Protein AF-0000000086174876 (afdb_homodimer)

Solvent-accessible surface area (backbone atoms only — not comparable to full-atom values): 15883 Å² total; per-residue (Å²): 136,77,82,85,69,55,59,59,47,52,83,77,27,62,58,54,58,72,48,50,49,60,55,53,34,50,49,50,51,37,45,37,51,50,50,44,56,38,36,75,70,57,24,23,38,40,72,85,64,25,31,39,31,57,36,86,40,76,40,70,58,72,95,84,36,73,41,72,28,32,33,37,44,59,46,65,29,69,67,55,28,64,70,45,43,39,36,51,49,81,73,68,71,58,85,80,49,52,69,42,67,74,55,39,60,60,38,12,60,74,70,74,50,54,38,65,56,42,46,46,40,54,50,37,49,52,51,47,54,48,19,69,62,40,67,55,33,76,56,65,40,66,69,125,137,74,84,82,70,53,61,60,48,53,84,74,28,64,58,53,60,71,46,51,50,59,56,52,33,49,49,50,51,37,45,37,51,50,49,43,56,37,36,76,71,56,24,24,38,41,73,85,64,26,32,38,31,57,37,85,41,76,40,72,57,75,95,83,36,72,41,74,26,33,32,35,44,57,45,66,29,69,68,56,26,65,73,47,42,38,36,50,51,82,72,67,72,59,84,80,50,52,69,41,66,73,55,39,61,60,37,11,59,74,70,73,49,55,40,67,56,43,46,46,40,53,50,36,50,52,51,47,55,48,20,71,60,38,66,54,33,75,59,65,40,69,68,1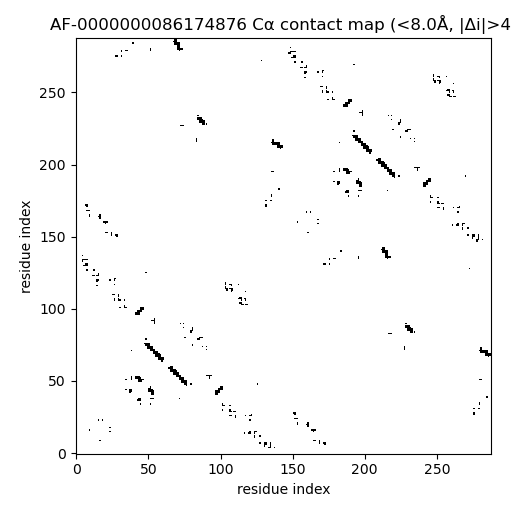23

InterPro domains:
  IPR026295 Coiled-coil domain-containing protein 81 [PTHR14362] (9-144)
  IPR028034 CCDC81, HU domain 1 [PF14908] (10-87)
  IPR040673 CCDC81, HU domain 2 [PF18289] (99-144)

Structure (mmCIF, N/CA/C/O backbone):
data_AF-0000000086174876-model_v1
#
loop_
_entity.id
_entity.type
_entity.pdbx_description
1 polymer 'Coiled-coil domain-containing protein 81'
#
loop_
_atom_site.group_PDB
_atom_site.id
_atom_site.type_symbol
_atom_site.label_atom_id
_atom_site.label_alt_id
_atom_site.label_comp_id
_atom_site.label_asym_id
_atom_site.label_entity_id
_atom_site.label_seq_id
_atom_site.pdbx_PDB_ins_code
_atom_site.Cartn_x
_atom_site.Cartn_y
_atom_site.Cartn_z
_atom_site.occupancy
_atom_site.B_iso_or_equiv
_atom_site.auth_seq_id
_atom_site.auth_comp_id
_atom_site.auth_asym_id
_atom_site.auth_atom_id
_atom_site.pdbx_PDB_model_num
ATOM 1 N N . LYS A 1 1 ? -3.953 18.891 -16.984 1 22.62 1 LYS A N 1
ATOM 2 C CA . LYS A 1 1 ? -4.523 18.859 -15.641 1 22.62 1 LYS A CA 1
ATOM 3 C C . LYS A 1 1 ? -4.363 17.484 -15.008 1 22.62 1 LYS A C 1
ATOM 5 O O . LYS A 1 1 ? -4.785 16.484 -15.578 1 22.62 1 LYS A O 1
ATOM 10 N N . TYR A 1 2 ? -3.334 17.109 -14.195 1 27.55 2 TYR A N 1
ATOM 11 C CA . TYR A 1 2 ? -2.553 15.961 -13.734 1 27.55 2 TYR A CA 1
ATOM 12 C C . TYR A 1 2 ? -3.412 15.016 -12.914 1 27.55 2 TYR A C 1
ATOM 14 O O . TYR A 1 2 ? -4.086 15.43 -11.969 1 27.55 2 TYR A O 1
ATOM 22 N N . LEU A 1 3 ? -4.027 14.031 -13.414 1 31.72 3 LEU A N 1
ATOM 23 C CA . LEU A 1 3 ? -4.785 12.836 -13.055 1 31.72 3 LEU A CA 1
ATOM 24 C C . LEU A 1 3 ? -4.312 12.281 -11.719 1 31.72 3 LEU A C 1
ATOM 26 O O . LEU A 1 3 ? -4.957 11.391 -11.148 1 31.72 3 LEU A O 1
ATOM 30 N N . LEU A 1 4 ? -3.043 12.477 -11.414 1 36.22 4 LEU A N 1
ATOM 31 C CA . LEU A 1 4 ? -2.143 12 -10.375 1 36.22 4 LEU A CA 1
ATOM 32 C C . LEU A 1 4 ? -2.645 12.406 -8.992 1 36.22 4 LEU A C 1
ATOM 34 O O . LEU A 1 4 ? -2.17 11.891 -7.977 1 36.22 4 LEU A O 1
ATOM 38 N N . PHE A 1 5 ? -3.443 13.625 -8.883 1 42.78 5 PHE A N 1
ATOM 39 C CA . PHE A 1 5 ? -3.799 14.367 -7.684 1 42.78 5 PHE A CA 1
ATOM 40 C C . PHE A 1 5 ? -5.109 13.859 -7.098 1 42.78 5 PHE A C 1
ATOM 42 O O . PHE A 1 5 ? -5.859 14.617 -6.484 1 42.78 5 PHE A O 1
ATOM 49 N N . SER A 1 6 ? -5.648 12.914 -7.512 1 49.09 6 SER A N 1
ATOM 50 C CA . SER A 1 6 ? -7.004 12.789 -6.988 1 49.09 6 SER A CA 1
ATOM 51 C C . SER A 1 6 ? -7.004 12.148 -5.602 1 49.09 6 SER A C 1
ATOM 53 O O . SER A 1 6 ? -6.418 11.078 -5.406 1 49.09 6 SER A O 1
ATOM 55 N N . PRO A 1 7 ? -7.273 13.031 -4.531 1 57.34 7 PRO A N 1
ATOM 56 C CA . PRO A 1 7 ? -7.566 12.445 -3.221 1 57.34 7 PRO A CA 1
ATOM 57 C C . PRO A 1 7 ? -8.312 11.117 -3.322 1 57.34 7 PRO A C 1
ATOM 59 O O . PRO A 1 7 ? -8.914 10.82 -4.363 1 57.34 7 PRO A O 1
ATOM 62 N N . LEU A 1 8 ? -7.969 10.344 -2.404 1 70.31 8 LEU A N 1
ATOM 63 C CA . LEU A 1 8 ? -8.742 9.109 -2.336 1 70.31 8 LEU A CA 1
ATOM 64 C C . LEU A 1 8 ? -10.242 9.406 -2.332 1 70.31 8 LEU A C 1
ATOM 66 O O . LEU A 1 8 ? -10.75 10.031 -1.401 1 70.31 8 LEU A O 1
ATOM 70 N N . GLU A 1 9 ? -10.859 9.406 -3.469 1 83.81 9 GLU A N 1
ATOM 71 C CA . GLU A 1 9 ? -12.297 9.617 -3.609 1 83.81 9 GLU A CA 1
ATOM 72 C C . GLU A 1 9 ? -13.039 8.289 -3.68 1 83.81 9 GLU A C 1
ATOM 74 O O . GLU A 1 9 ? -12.82 7.492 -4.594 1 83.81 9 GLU A O 1
ATOM 79 N N . PRO A 1 10 ? -13.93 8.062 -2.748 1 89.38 10 PRO A N 1
ATOM 80 C CA . PRO A 1 10 ? -14.68 6.805 -2.73 1 89.38 10 PRO A CA 1
ATOM 81 C C . PRO A 1 10 ? -15.43 6.543 -4.035 1 89.38 10 PRO A C 1
ATOM 83 O O . PRO A 1 10 ? -15.711 5.391 -4.371 1 89.38 10 PRO A O 1
ATOM 86 N N . GLU A 1 11 ? -15.727 7.621 -4.812 1 90.69 11 GLU A N 1
ATOM 87 C CA . GLU A 1 11 ? -16.453 7.473 -6.066 1 90.69 11 GLU A CA 1
ATOM 88 C C . GLU A 1 11 ? -15.633 6.719 -7.105 1 90.69 11 GLU A C 1
ATOM 90 O O . GLU A 1 11 ? -16.188 6.137 -8.039 1 90.69 11 GLU A O 1
ATOM 95 N N . LYS A 1 12 ? -14.359 6.711 -6.918 1 90.94 12 LYS A N 1
ATOM 96 C CA . LYS A 1 12 ? -13.469 6.016 -7.84 1 90.94 12 LYS A CA 1
ATOM 97 C C . LYS A 1 12 ? -13.289 4.555 -7.434 1 90.94 12 LYS A C 1
ATOM 99 O O . LYS A 1 12 ? -12.555 3.809 -8.086 1 90.94 12 LYS A O 1
ATOM 104 N N . LEU A 1 13 ? -13.984 4.148 -6.32 1 95.69 13 LEU A N 1
ATOM 105 C CA . LEU A 1 13 ? -13.859 2.799 -5.781 1 95.69 13 LEU A CA 1
ATOM 106 C C . LEU A 1 13 ? -15.227 2.127 -5.688 1 95.69 13 LEU A C 1
ATOM 108 O O . LEU A 1 13 ? -15.594 1.608 -4.633 1 95.69 13 LEU A O 1
ATOM 112 N N . PRO A 1 14 ? -15.938 2.039 -6.828 1 95.94 14 PRO A N 1
ATOM 113 C CA . PRO A 1 14 ? -17.312 1.516 -6.777 1 95.94 14 PRO A CA 1
ATOM 114 C C . PRO A 1 14 ? -17.359 0.058 -6.328 1 95.94 14 PRO A C 1
ATOM 116 O O . PRO A 1 14 ? -18.281 -0.334 -5.605 1 95.94 14 PRO A O 1
ATOM 119 N N . THR A 1 15 ? -16.438 -0.771 -6.746 1 97.19 15 THR A N 1
ATOM 120 C CA . THR A 1 15 ? -16.453 -2.186 -6.391 1 97.19 15 THR A CA 1
ATOM 121 C C . THR A 1 15 ? -16.094 -2.373 -4.918 1 97.19 15 THR A C 1
ATOM 123 O O . THR A 1 15 ? -16.703 -3.182 -4.223 1 97.19 15 THR A O 1
ATOM 126 N N . LEU A 1 16 ? -15.172 -1.605 -4.418 1 96.81 16 LEU A N 1
ATOM 127 C CA . LEU A 1 16 ? -14.797 -1.698 -3.01 1 96.81 16 LEU A CA 1
ATOM 128 C C . LEU A 1 16 ? -15.945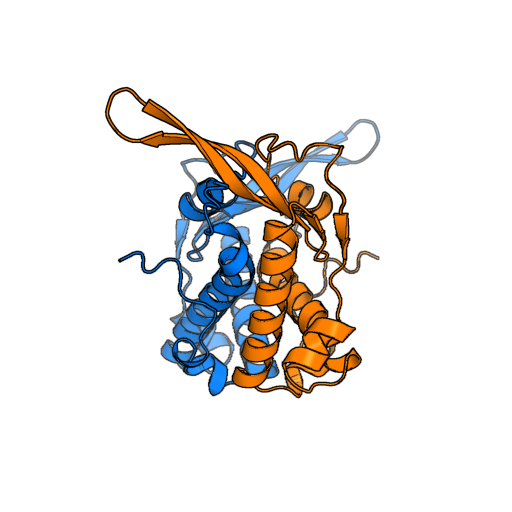 -1.266 -2.111 1 96.81 16 LEU A C 1
ATOM 130 O O . LEU A 1 16 ? -16.094 -1.768 -0.994 1 96.81 16 LEU A O 1
ATOM 134 N N . LYS A 1 17 ? -16.734 -0.361 -2.578 1 96.38 17 LYS A N 1
ATOM 135 C CA . LYS A 1 17 ? -17.875 0.107 -1.802 1 96.38 17 LYS A CA 1
ATOM 136 C C . LYS A 1 17 ? -18.938 -0.986 -1.667 1 96.38 17 LYS A C 1
ATOM 138 O O . LYS A 1 17 ? -19.719 -0.985 -0.715 1 96.38 17 LYS A O 1
ATOM 143 N N . GLU A 1 18 ? -18.938 -1.894 -2.617 1 96.31 18 GLU A N 1
ATOM 144 C CA . GLU A 1 18 ? -19.953 -2.939 -2.645 1 96.31 18 GLU A CA 1
ATOM 145 C C . GLU A 1 18 ? -19.484 -4.191 -1.914 1 96.31 18 GLU A C 1
ATOM 147 O O . GLU A 1 18 ? -20.297 -4.977 -1.424 1 96.31 18 GLU A O 1
ATOM 152 N N . LEU A 1 19 ? -18.219 -4.402 -1.818 1 96.81 19 LEU A N 1
ATOM 153 C CA . LEU A 1 19 ? -17.656 -5.609 -1.216 1 96.81 19 LEU A CA 1
ATOM 154 C C . LEU A 1 19 ? -17.391 -5.398 0.27 1 96.81 19 LEU A C 1
ATOM 156 O O . LEU A 1 19 ? -17.094 -4.281 0.7 1 96.81 19 LEU A O 1
ATOM 160 N N . THR A 1 20 ? -17.453 -6.434 1.015 1 94.81 20 THR A N 1
ATOM 161 C CA . THR A 1 20 ? -17.047 -6.406 2.416 1 94.81 20 THR A CA 1
ATOM 162 C C . THR A 1 20 ? -15.531 -6.582 2.549 1 94.81 20 THR A C 1
ATOM 164 O O . THR A 1 20 ? -14.875 -7.031 1.61 1 94.81 20 THR A O 1
ATOM 167 N N . THR A 1 21 ? -15.055 -6.281 3.688 1 93.88 21 THR A N 1
ATOM 168 C CA . THR A 1 21 ? -13.633 -6.477 3.969 1 93.88 21 THR A CA 1
ATOM 169 C C . THR A 1 21 ? -13.242 -7.945 3.805 1 93.88 21 THR A C 1
ATOM 171 O O . THR A 1 21 ? -12.172 -8.25 3.283 1 93.88 21 THR A O 1
ATOM 174 N N . SER A 1 22 ? -14.125 -8.836 4.27 1 94.31 22 SER A N 1
ATOM 175 C CA . SER A 1 22 ? -13.859 -10.258 4.152 1 94.31 22 SER A CA 1
ATOM 176 C C . SER A 1 22 ? -13.75 -10.688 2.693 1 94.31 22 SER A C 1
ATOM 178 O O . SER A 1 22 ? -12.883 -11.492 2.336 1 94.31 22 SER A O 1
ATOM 180 N N . GLU A 1 23 ? -14.641 -10.164 1.875 1 95.94 23 GLU A N 1
ATOM 181 C CA . GLU A 1 23 ? -14.617 -10.484 0.451 1 95.94 23 GLU A CA 1
ATOM 182 C C . GLU A 1 23 ? -13.359 -9.938 -0.216 1 95.94 23 GLU A C 1
ATOM 184 O O . GLU A 1 23 ? -12.75 -10.602 -1.052 1 95.94 23 GLU A O 1
ATOM 189 N N . ILE A 1 24 ? -12.961 -8.719 0.101 1 96.38 24 ILE A N 1
ATOM 190 C CA . ILE A 1 24 ? -11.75 -8.109 -0.43 1 96.38 24 ILE A CA 1
ATOM 191 C C . ILE A 1 24 ? -10.531 -8.953 -0.043 1 96.38 24 ILE A C 1
ATOM 193 O O . ILE A 1 24 ? -9.664 -9.219 -0.876 1 96.38 24 ILE A O 1
ATOM 197 N N . CYS A 1 25 ? -10.516 -9.438 1.192 1 92.5 25 CYS A N 1
ATOM 198 C CA . CYS A 1 25 ? -9.422 -10.281 1.663 1 92.5 25 CYS A CA 1
ATOM 199 C C . CYS A 1 25 ? -9.375 -11.594 0.89 1 92.5 25 CYS A C 1
ATOM 201 O O . CYS A 1 25 ? -8.297 -12.102 0.582 1 92.5 25 CYS A O 1
ATOM 203 N N . LYS A 1 26 ? -10.508 -12.117 0.625 1 93.94 26 LYS A N 1
ATOM 204 C CA . LYS A 1 26 ? -10.586 -13.352 -0.151 1 93.94 26 LYS A CA 1
ATOM 205 C C . LYS A 1 26 ? -9.977 -13.172 -1.535 1 93.94 26 LYS A C 1
ATOM 207 O O . LYS A 1 26 ? -9.273 -14.055 -2.031 1 93.94 26 LYS A O 1
ATOM 212 N N . VAL A 1 27 ? -10.227 -12.062 -2.186 1 95.31 27 VAL A N 1
ATOM 213 C CA . VAL A 1 27 ? -9.695 -11.766 -3.51 1 95.31 27 VAL A CA 1
ATOM 214 C C . VAL A 1 27 ? -8.172 -11.719 -3.459 1 95.31 27 VAL A C 1
ATOM 216 O O . VAL A 1 27 ? -7.496 -12.359 -4.27 1 95.31 27 VAL A O 1
ATOM 219 N N . TRP A 1 28 ? -7.648 -11.023 -2.518 1 93.44 28 TRP A N 1
ATOM 220 C CA . TRP A 1 28 ? -6.203 -10.852 -2.443 1 93.44 28 TRP A CA 1
ATOM 221 C C . TRP A 1 28 ? -5.52 -12.141 -2.004 1 93.44 28 TRP A C 1
ATOM 223 O O . TRP A 1 28 ? -4.387 -12.414 -2.396 1 93.44 28 TRP A O 1
ATOM 233 N N . ALA A 1 29 ? -6.207 -12.945 -1.172 1 90.81 29 ALA A N 1
ATOM 234 C CA . ALA A 1 29 ? -5.668 -14.258 -0.821 1 90.81 29 ALA A CA 1
ATOM 235 C C . ALA A 1 29 ? -5.535 -15.141 -2.057 1 90.81 29 ALA A C 1
ATOM 237 O O . ALA A 1 29 ? -4.531 -15.836 -2.225 1 90.81 29 ALA A O 1
ATOM 238 N N . SER A 1 30 ? -6.582 -15.086 -2.836 1 93.38 30 SER A N 1
ATOM 239 C CA . SER A 1 30 ? -6.547 -15.875 -4.062 1 93.38 30 SER A CA 1
ATOM 240 C C . SER A 1 30 ? -5.48 -15.352 -5.023 1 93.38 30 SER A C 1
ATOM 242 O O . SER A 1 30 ? -4.789 -16.141 -5.672 1 93.38 30 SER A O 1
ATOM 244 N N . ALA A 1 31 ? -5.371 -14.039 -5.156 1 93.38 31 ALA A N 1
ATOM 245 C CA . ALA A 1 31 ? -4.32 -13.453 -5.984 1 93.38 31 ALA A CA 1
ATOM 246 C C . ALA A 1 31 ? -2.938 -13.875 -5.496 1 93.38 31 ALA A C 1
ATOM 248 O O . ALA A 1 31 ? -2.061 -14.195 -6.301 1 93.38 31 ALA A O 1
ATOM 249 N N . SER A 1 32 ? -2.766 -13.859 -4.211 1 89.69 32 SER A N 1
ATOM 250 C CA . SER A 1 32 ? -1.496 -14.273 -3.619 1 89.69 32 SER A CA 1
ATOM 251 C C . SER A 1 32 ? -1.175 -15.727 -3.949 1 89.69 32 SER A C 1
ATOM 253 O O . SER A 1 32 ? -0.027 -16.062 -4.246 1 89.69 32 SER A O 1
ATOM 255 N N . LYS A 1 33 ? -2.205 -16.484 -3.84 1 90.12 33 LYS A N 1
ATOM 256 C CA . LYS A 1 33 ? -2.037 -17.891 -4.203 1 90.12 33 LYS A CA 1
ATOM 257 C C . LYS A 1 33 ? -1.589 -18.031 -5.652 1 90.12 33 LYS A C 1
ATOM 259 O O . LYS A 1 33 ? -0.703 -18.844 -5.961 1 90.12 33 LYS A O 1
ATOM 264 N N . TYR A 1 34 ? -2.189 -17.312 -6.516 1 93 34 TYR A N 1
ATOM 265 C CA . TYR A 1 34 ? -1.82 -17.328 -7.926 1 93 34 TYR A CA 1
ATOM 266 C C . TYR A 1 34 ? -0.368 -16.906 -8.117 1 93 34 TYR A C 1
ATOM 268 O O . TYR A 1 34 ? 0.387 -17.562 -8.836 1 93 34 TYR A O 1
ATOM 276 N N . ILE A 1 35 ? -0.017 -15.805 -7.531 1 91.19 35 ILE A N 1
ATOM 277 C CA . ILE A 1 35 ? 1.337 -15.281 -7.645 1 91.19 35 ILE A CA 1
ATOM 278 C C . ILE A 1 35 ? 2.342 -16.312 -7.156 1 91.19 35 ILE A C 1
ATOM 280 O O . ILE A 1 35 ? 3.334 -16.594 -7.832 1 91.19 35 ILE A O 1
ATOM 284 N N . TRP A 1 36 ? 2.006 -16.906 -6.086 1 86.5 36 TRP A N 1
ATOM 285 C CA . TRP A 1 36 ? 2.891 -17.906 -5.5 1 86.5 36 TRP A CA 1
ATOM 286 C C . TRP A 1 36 ? 3.084 -19.078 -6.453 1 86.5 36 TRP A C 1
ATOM 288 O O . TRP A 1 36 ? 4.207 -19.562 -6.641 1 86.5 36 TRP A O 1
ATOM 298 N N 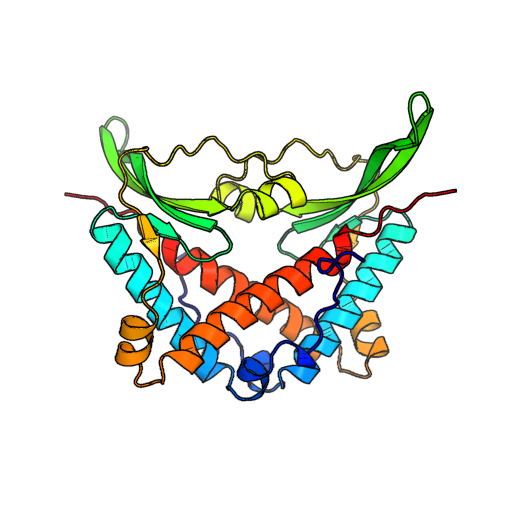. ARG A 1 37 ? 2.049 -19.484 -7.004 1 89.19 37 ARG A N 1
ATOM 299 C CA . ARG A 1 37 ? 2.111 -20.609 -7.941 1 89.19 37 ARG A CA 1
ATOM 300 C C . ARG A 1 37 ? 2.984 -20.266 -9.141 1 89.19 37 ARG A C 1
ATOM 302 O O . ARG A 1 37 ? 3.738 -21.109 -9.633 1 89.19 37 ARG A O 1
ATOM 309 N N . GLN A 1 38 ? 2.889 -19.031 -9.617 1 91.62 38 GLN A N 1
ATOM 310 C CA . GLN A 1 38 ? 3.703 -18.609 -10.758 1 91.62 38 GLN A CA 1
ATOM 311 C C . GLN A 1 38 ? 5.18 -18.516 -10.375 1 91.62 38 GLN A C 1
ATOM 313 O O . GLN A 1 38 ? 6.047 -18.938 -11.141 1 91.62 38 GLN A O 1
ATOM 318 N N . LEU A 1 39 ? 5.438 -18.031 -9.195 1 87.69 39 LEU A N 1
ATOM 319 C CA . LEU A 1 39 ? 6.816 -17.906 -8.734 1 87.69 39 LEU A CA 1
ATOM 320 C C . LEU A 1 39 ? 7.461 -19.281 -8.57 1 87.69 39 LEU A C 1
ATOM 322 O O . LEU A 1 39 ? 8.648 -19.453 -8.867 1 87.69 39 LEU A O 1
ATOM 326 N N . LEU A 1 40 ? 6.645 -20.219 -8.156 1 84.88 40 LEU A N 1
ATOM 327 C CA . LEU A 1 40 ? 7.137 -21.578 -8.016 1 84.88 40 LEU A CA 1
ATOM 328 C C . LEU A 1 40 ? 7.547 -22.141 -9.375 1 84.88 40 LEU A C 1
ATOM 330 O O . LEU A 1 40 ? 8.406 -23.031 -9.445 1 84.88 40 LEU A O 1
ATOM 334 N N . GLN A 1 41 ? 7.004 -21.625 -10.422 1 89.69 41 GLN A N 1
ATOM 335 C CA . GLN A 1 41 ? 7.336 -22.047 -11.781 1 89.69 41 GLN A CA 1
ATOM 336 C C . GLN A 1 41 ? 8.391 -21.141 -12.398 1 89.69 41 GLN A C 1
ATOM 338 O O . GLN A 1 41 ? 8.625 -21.188 -13.609 1 89.69 41 GLN A O 1
ATOM 343 N N . LYS A 1 42 ? 8.961 -20.219 -11.531 1 86.5 42 LYS A N 1
ATOM 344 C CA . LYS A 1 42 ? 10.047 -19.312 -11.898 1 86.5 42 LYS A CA 1
ATOM 345 C C . LYS A 1 42 ? 9.578 -18.266 -12.906 1 86.5 42 LYS A C 1
ATOM 347 O O . LYS A 1 42 ? 10.336 -17.859 -13.781 1 86.5 42 LYS A O 1
ATOM 352 N N . ARG A 1 43 ? 8.336 -18.016 -12.828 1 92.31 43 ARG A N 1
ATOM 353 C CA . ARG A 1 43 ? 7.793 -16.938 -13.648 1 92.31 43 ARG A CA 1
ATOM 354 C C . ARG A 1 43 ? 7.578 -15.672 -12.828 1 92.31 43 ARG A C 1
ATOM 356 O O . ARG A 1 43 ? 7.164 -15.742 -11.664 1 92.31 43 ARG A O 1
ATOM 363 N N . ALA A 1 44 ? 7.844 -14.586 -13.445 1 91.38 44 ALA A N 1
ATOM 364 C CA . ALA A 1 44 ? 7.555 -13.289 -12.828 1 91.38 44 ALA A CA 1
ATOM 365 C C . ALA A 1 44 ? 6.098 -12.898 -13.039 1 91.38 44 ALA A C 1
ATOM 367 O O . ALA A 1 44 ? 5.488 -13.266 -14.047 1 91.38 44 ALA A O 1
ATOM 368 N N . VAL A 1 45 ? 5.52 -12.18 -12.086 1 92.5 45 VAL A N 1
ATOM 369 C CA . VAL A 1 45 ? 4.117 -11.781 -12.172 1 92.5 45 VAL A CA 1
ATOM 370 C C . VAL A 1 45 ? 4.008 -10.258 -12.125 1 92.5 45 VAL A C 1
ATOM 372 O O . VAL A 1 45 ? 4.449 -9.633 -11.164 1 92.5 45 VAL A O 1
ATOM 375 N N . GLU A 1 46 ? 3.43 -9.711 -13.102 1 92.25 46 GLU A N 1
ATOM 376 C CA . GLU A 1 46 ? 3.182 -8.273 -13.148 1 92.25 46 GLU A CA 1
ATOM 377 C C . GLU A 1 46 ? 1.837 -7.926 -12.516 1 92.25 46 GLU A C 1
ATOM 379 O O . GLU A 1 46 ? 0.803 -8.477 -12.906 1 92.25 46 GLU A O 1
ATOM 384 N N . ILE A 1 47 ? 1.709 -6.961 -11.5 1 89.19 47 ILE A N 1
ATOM 385 C CA . ILE A 1 47 ? 0.457 -6.652 -10.82 1 89.19 47 ILE A CA 1
ATOM 386 C C . ILE A 1 47 ? 0.137 -5.168 -10.977 1 89.19 47 ILE A C 1
ATOM 388 O O . ILE A 1 47 ? -0.693 -4.625 -10.242 1 89.19 47 ILE A O 1
ATOM 392 N N . GLY A 1 48 ? 0.623 -4.387 -11.805 1 81.88 48 GLY A N 1
ATOM 393 C CA . GLY A 1 48 ? 0.351 -2.986 -12.094 1 81.88 48 GLY A CA 1
ATOM 394 C C . GLY A 1 48 ? 1.318 -2.039 -11.406 1 81.88 48 GLY A C 1
ATOM 395 O O . GLY A 1 48 ? 1.793 -1.079 -12.016 1 81.88 48 GLY A O 1
ATOM 396 N N . VAL A 1 49 ? 1.523 -2.359 -10.07 1 80.88 49 VAL A N 1
ATOM 397 C CA . VAL A 1 49 ? 2.402 -1.463 -9.328 1 80.88 49 VAL A CA 1
ATOM 398 C C . VAL A 1 49 ? 3.826 -2.016 -9.328 1 80.88 49 VAL A C 1
ATOM 400 O O . VAL A 1 49 ? 4.742 -1.394 -8.781 1 80.88 49 VAL A O 1
ATOM 403 N N . GLY A 1 50 ? 3.984 -3.104 -9.922 1 84.19 50 GLY A N 1
ATOM 404 C CA . GLY A 1 50 ? 5.297 -3.729 -9.953 1 84.19 50 GLY A CA 1
ATOM 405 C C . GLY A 1 50 ? 5.262 -5.168 -10.438 1 84.19 50 GLY A C 1
ATOM 406 O O . GLY A 1 50 ? 4.289 -5.594 -11.062 1 84.19 50 GLY A O 1
ATOM 407 N N . THR A 1 51 ? 6.43 -5.793 -10.172 1 87.12 51 THR A N 1
ATOM 408 C CA . THR A 1 51 ? 6.602 -7.172 -10.617 1 87.12 51 THR A CA 1
ATOM 409 C C . THR A 1 51 ? 7.176 -8.039 -9.492 1 87.12 51 THR A C 1
ATOM 411 O O . THR A 1 51 ? 8.117 -7.629 -8.812 1 87.12 51 THR A O 1
ATOM 414 N N . PHE A 1 52 ? 6.508 -9.164 -9.312 1 86.38 52 PHE A N 1
ATOM 415 C CA . PHE A 1 52 ? 7.051 -10.172 -8.414 1 86.38 52 PHE A CA 1
ATOM 416 C C . PHE A 1 52 ? 7.898 -11.18 -9.188 1 86.38 52 PHE A C 1
ATOM 418 O O . PHE A 1 52 ? 7.527 -11.594 -10.289 1 86.38 52 PHE A O 1
ATOM 425 N N . ALA A 1 53 ? 9.016 -11.508 -8.633 1 87.88 53 ALA A N 1
ATOM 426 C CA . ALA A 1 53 ? 9.875 -12.5 -9.273 1 87.88 53 ALA A CA 1
ATOM 427 C C . ALA A 1 53 ? 10.703 -13.25 -8.234 1 87.88 53 ALA A C 1
ATOM 429 O O . ALA A 1 53 ? 10.75 -12.859 -7.066 1 87.88 53 ALA A O 1
ATOM 430 N N . VAL A 1 54 ? 11.242 -14.352 -8.68 1 84.5 54 VAL A N 1
ATOM 431 C CA . VAL A 1 54 ? 12.195 -15.078 -7.848 1 84.5 54 VAL A CA 1
ATOM 432 C C . VAL A 1 54 ? 13.609 -14.898 -8.406 1 84.5 54 VAL A C 1
ATOM 434 O O . VAL A 1 54 ? 13.812 -14.969 -9.617 1 84.5 54 VAL A O 1
ATOM 437 N N . VAL A 1 55 ? 14.438 -14.523 -7.508 1 81.06 55 VAL A N 1
ATOM 438 C CA . VAL A 1 55 ? 15.82 -14.336 -7.938 1 81.06 55 VAL A CA 1
ATOM 439 C C . VAL A 1 55 ? 16.734 -15.273 -7.16 1 81.06 55 VAL A C 1
ATOM 441 O O . VAL A 1 55 ? 16.438 -15.633 -6.016 1 81.06 55 VAL A O 1
ATOM 444 N N . PRO A 1 56 ? 17.812 -15.656 -7.848 1 77.56 56 PRO A N 1
ATOM 445 C CA . PRO A 1 56 ? 18.781 -16.484 -7.129 1 77.56 56 PRO A CA 1
ATOM 446 C C . PRO A 1 56 ? 19.453 -15.734 -5.98 1 77.56 56 PRO A C 1
ATOM 448 O O . PRO A 1 56 ? 19.75 -14.539 -6.102 1 77.56 56 PRO A O 1
ATOM 451 N N . ALA A 1 57 ? 19.484 -16.438 -4.887 1 76.62 57 ALA A N 1
ATOM 452 C CA . ALA A 1 57 ? 20.203 -15.914 -3.723 1 76.62 57 ALA A CA 1
ATOM 453 C C . ALA A 1 57 ? 21.047 -17 -3.061 1 76.62 57 ALA A C 1
ATOM 455 O O . ALA A 1 57 ? 21.078 -18.141 -3.535 1 76.62 57 ALA A O 1
ATOM 456 N N . ARG A 1 58 ? 21.969 -16.516 -2.215 1 76.38 58 ARG A N 1
ATOM 457 C CA . ARG A 1 58 ? 22.797 -17.438 -1.445 1 76.38 58 ARG A CA 1
ATOM 458 C C . ARG A 1 58 ? 22.453 -17.359 0.041 1 76.38 58 ARG A C 1
ATOM 460 O O . ARG A 1 58 ? 22.188 -16.281 0.571 1 76.38 58 ARG A O 1
ATOM 467 N N . ALA A 1 59 ? 22.078 -18.484 0.585 1 73.31 59 ALA A N 1
ATOM 468 C CA . ALA A 1 59 ? 21.812 -18.547 2.02 1 73.31 59 ALA A CA 1
ATOM 469 C C . ALA A 1 59 ? 22.875 -19.359 2.74 1 73.31 59 ALA A C 1
ATOM 471 O O . ALA A 1 59 ? 23.234 -20.453 2.297 1 73.31 59 ALA A O 1
ATOM 472 N N . ARG A 1 60 ? 23.516 -18.781 3.787 1 75.44 60 ARG A N 1
ATOM 473 C CA . ARG A 1 60 ? 24.516 -19.484 4.578 1 75.44 60 ARG A CA 1
ATOM 474 C C . ARG A 1 60 ? 23.859 -20.484 5.531 1 75.44 60 ARG A C 1
ATOM 476 O O . ARG A 1 60 ? 22.875 -20.156 6.199 1 75.44 60 ARG A O 1
ATOM 483 N N . VAL A 1 61 ? 24.016 -21.625 5.27 1 69.25 61 VAL A N 1
ATOM 484 C CA . VAL A 1 61 ? 23.516 -22.672 6.16 1 69.25 61 VAL A CA 1
ATOM 485 C C . VAL A 1 61 ? 24.672 -23.203 7.012 1 69.25 61 VAL A C 1
ATOM 487 O O . VAL A 1 61 ? 25.5 -23.969 6.527 1 69.25 61 VAL A O 1
ATOM 490 N N . GLY A 1 62 ? 24.812 -22.578 8.227 1 70.25 62 GLY A N 1
ATOM 491 C CA . GLY A 1 62 ? 25.906 -22.938 9.125 1 70.25 62 GLY A CA 1
ATOM 492 C C . GLY A 1 62 ? 27.172 -22.141 8.883 1 70.25 62 GLY A C 1
ATOM 493 O O . GLY A 1 62 ? 27.125 -21.047 8.328 1 70.25 62 GLY A O 1
ATOM 494 N N . GLU A 1 63 ? 28.312 -22.453 9.461 1 72.38 63 GLU A N 1
ATOM 495 C CA . GLU A 1 63 ? 29.594 -21.734 9.453 1 72.38 63 GLU A CA 1
ATOM 496 C C . GLU A 1 63 ? 30.234 -21.797 8.07 1 72.38 63 GLU A C 1
ATOM 498 O O . GLU A 1 63 ? 30.906 -20.844 7.656 1 72.38 63 GLU A O 1
ATOM 503 N N . ASP A 1 64 ? 30.047 -22.75 7.309 1 69.06 64 ASP A N 1
ATOM 504 C CA . ASP A 1 64 ? 30.906 -22.875 6.141 1 69.06 64 ASP A CA 1
ATOM 505 C C . ASP A 1 64 ? 30.109 -23.266 4.902 1 69.06 64 ASP A C 1
ATOM 507 O O . ASP A 1 64 ? 30.688 -23.641 3.875 1 69.06 64 ASP A O 1
ATOM 511 N N . LYS A 1 65 ? 28.828 -23.359 4.961 1 77.75 65 LYS A N 1
ATOM 512 C CA . LYS A 1 65 ? 28.109 -23.812 3.783 1 77.75 65 LYS A CA 1
ATOM 513 C C . LYS A 1 65 ? 27.156 -22.734 3.268 1 77.75 65 LYS A C 1
ATOM 515 O O . LYS A 1 65 ? 26.438 -22.109 4.047 1 77.75 65 LYS A O 1
ATOM 520 N N . VAL A 1 66 ? 27.406 -22.375 2.039 1 75.56 66 VAL A N 1
ATOM 521 C CA . VAL A 1 66 ? 26.531 -21.438 1.332 1 75.56 66 VAL A CA 1
ATOM 522 C C . VAL A 1 66 ? 25.688 -22.188 0.304 1 75.56 66 VAL A C 1
ATOM 524 O O . VAL A 1 66 ? 26.234 -22.922 -0.526 1 75.56 66 VAL A O 1
ATOM 527 N N . LEU A 1 67 ? 24.438 -22.328 0.529 1 79.06 67 LEU A N 1
ATOM 528 C CA . LEU A 1 67 ? 23.531 -23.016 -0.393 1 79.06 67 LEU A CA 1
ATOM 529 C C . LEU A 1 67 ? 22.781 -22.016 -1.268 1 79.06 67 LEU A C 1
ATOM 531 O O . LEU A 1 67 ? 22.422 -20.938 -0.808 1 79.06 67 LEU A O 1
ATOM 535 N N . PRO A 1 68 ? 22.641 -22.453 -2.533 1 78 68 PRO A N 1
ATOM 536 C CA . PRO A 1 68 ? 21.828 -21.609 -3.42 1 78 68 PRO A CA 1
ATOM 537 C C . PRO A 1 68 ? 20.344 -21.656 -3.062 1 78 68 PRO A C 1
ATOM 539 O O . PRO A 1 68 ? 19.797 -22.719 -2.773 1 78 68 PRO A O 1
ATOM 542 N N . VAL A 1 69 ? 19.828 -20.453 -2.861 1 77.56 69 VAL A N 1
ATOM 543 C CA . VAL A 1 69 ? 18.391 -20.375 -2.59 1 77.56 69 VAL A CA 1
ATOM 544 C C . VAL A 1 69 ? 17.75 -19.391 -3.566 1 77.56 69 VAL A C 1
ATOM 546 O O . VAL A 1 69 ? 18.438 -18.719 -4.336 1 77.56 69 VAL A O 1
ATOM 549 N N . GLU A 1 70 ? 16.5 -19.578 -3.748 1 79 70 GLU A N 1
ATOM 550 C CA . GLU A 1 70 ? 15.727 -18.594 -4.504 1 79 70 GLU A CA 1
ATOM 551 C C . GLU A 1 70 ? 14.836 -17.766 -3.582 1 79 70 GLU A C 1
ATOM 553 O O . GLU A 1 70 ? 14.281 -18.281 -2.615 1 79 70 GLU A O 1
ATOM 558 N N . ARG A 1 71 ? 14.836 -16.516 -3.879 1 77.88 71 ARG A N 1
ATOM 559 C CA . ARG A 1 71 ? 14.047 -15.633 -3.039 1 77.88 71 ARG A CA 1
ATOM 560 C C . ARG A 1 71 ? 13.094 -14.789 -3.879 1 77.88 71 ARG A C 1
ATOM 562 O O . ARG A 1 71 ? 13.469 -14.297 -4.945 1 77.88 71 ARG A O 1
ATOM 569 N N . PRO A 1 72 ? 11.859 -14.758 -3.471 1 80.56 72 PRO A N 1
ATOM 570 C CA . PRO A 1 72 ? 10.953 -13.836 -4.156 1 80.56 72 PRO A CA 1
ATOM 571 C C . PRO A 1 72 ? 11.336 -12.375 -3.957 1 80.56 72 PRO A C 1
ATOM 573 O O . PRO A 1 72 ? 11.781 -11.992 -2.873 1 80.56 72 PRO A O 1
ATOM 576 N N . VAL A 1 73 ? 11.273 -11.602 -4.945 1 80.12 73 VAL A N 1
ATOM 577 C CA . VAL A 1 73 ? 11.555 -10.172 -4.895 1 80.12 73 VAL A CA 1
ATOM 578 C C . VAL A 1 73 ? 10.414 -9.398 -5.559 1 80.12 73 VAL A C 1
ATOM 580 O O . VAL A 1 73 ? 9.664 -9.961 -6.363 1 80.12 73 VAL A O 1
ATOM 583 N N . PHE A 1 74 ? 10.203 -8.148 -5.066 1 81.56 74 PHE A N 1
ATOM 584 C CA . PHE A 1 74 ? 9.25 -7.223 -5.676 1 81.56 74 PHE A CA 1
ATOM 585 C C . PHE A 1 74 ? 9.977 -6.031 -6.297 1 81.56 74 PHE A C 1
ATOM 587 O O . PHE A 1 74 ? 10.727 -5.332 -5.613 1 81.56 74 PHE A O 1
ATOM 594 N N . LYS A 1 75 ? 9.859 -5.891 -7.516 1 81.81 75 LYS A N 1
ATOM 595 C CA . LYS A 1 75 ? 10.391 -4.738 -8.234 1 81.81 75 LYS A CA 1
ATOM 596 C C . LYS A 1 75 ? 9.289 -3.736 -8.562 1 81.81 75 LYS A C 1
ATOM 598 O O . LYS A 1 75 ? 8.422 -4.012 -9.398 1 81.81 75 LYS A O 1
ATOM 603 N N . PRO A 1 76 ? 9.312 -2.588 -7.898 1 80.19 76 PRO A N 1
ATOM 604 C CA . PRO A 1 76 ? 8.297 -1.583 -8.219 1 80.19 76 PRO A CA 1
ATOM 605 C C . PRO A 1 76 ? 8.383 -1.088 -9.664 1 80.19 76 PRO A C 1
ATOM 607 O O . PRO A 1 76 ? 9.461 -1.107 -10.258 1 80.19 76 PRO A O 1
ATOM 610 N N . CYS A 1 77 ? 7.293 -0.625 -10.164 1 79.88 77 CYS A N 1
ATOM 611 C CA . CYS A 1 77 ? 7.297 -0.068 -11.508 1 79.88 77 CYS A CA 1
ATOM 612 C C . CYS A 1 77 ? 8.016 1.275 -11.547 1 79.88 77 CYS A C 1
ATOM 614 O O . CYS A 1 77 ? 8.281 1.867 -10.5 1 79.88 77 CYS A O 1
ATOM 616 N N . ARG A 1 78 ? 8.305 1.71 -12.672 1 75.25 78 ARG A N 1
ATOM 617 C CA . ARG A 1 78 ? 9.094 2.918 -12.883 1 75.25 78 ARG A CA 1
ATOM 618 C C . ARG A 1 78 ? 8.438 4.125 -12.219 1 75.25 78 ARG A C 1
ATOM 620 O O . ARG A 1 78 ? 9.117 4.941 -11.594 1 75.25 78 ARG A O 1
ATOM 627 N N . LEU A 1 79 ? 7.164 4.203 -12.297 1 70.62 79 LEU A N 1
ATOM 628 C CA . LEU A 1 79 ? 6.43 5.336 -11.742 1 70.62 79 LEU A CA 1
ATOM 629 C C . LEU A 1 79 ? 6.578 5.398 -10.227 1 70.62 79 LEU A C 1
ATOM 631 O O . LEU A 1 79 ? 6.812 6.469 -9.664 1 70.62 79 LEU A O 1
ATOM 635 N N . LEU A 1 80 ? 6.441 4.242 -9.602 1 70.19 80 LEU A N 1
ATOM 636 C CA . LEU A 1 80 ? 6.566 4.188 -8.156 1 70.19 80 LEU A CA 1
ATOM 637 C C . LEU A 1 80 ? 7.992 4.5 -7.715 1 70.19 80 LEU A C 1
ATOM 639 O O . LEU A 1 80 ? 8.203 5.18 -6.707 1 70.19 80 LEU A O 1
ATOM 643 N N . LYS A 1 81 ? 8.93 4.07 -8.508 1 71.25 81 LYS A N 1
ATOM 644 C CA . LYS A 1 81 ? 10.336 4.344 -8.219 1 71.25 81 LYS A CA 1
ATOM 645 C C . LYS A 1 81 ? 10.633 5.84 -8.297 1 71.25 81 LYS A C 1
ATOM 647 O O . LYS A 1 81 ? 11.305 6.387 -7.422 1 71.25 81 LYS A O 1
ATOM 652 N N . LYS A 1 82 ? 10.227 6.41 -9.305 1 68.12 82 LYS A N 1
ATOM 653 C CA . LYS A 1 82 ? 10.453 7.836 -9.516 1 68.12 82 LYS A CA 1
ATOM 654 C C . LYS A 1 82 ? 9.781 8.664 -8.422 1 68.12 82 LYS A C 1
ATOM 656 O O . LYS A 1 82 ? 10.367 9.617 -7.91 1 68.12 82 LYS A O 1
ATOM 661 N N . PHE A 1 83 ? 8.633 8.25 -8.148 1 63.5 83 PHE A N 1
ATOM 662 C CA . PHE A 1 83 ? 7.82 9.016 -7.203 1 63.5 83 PHE A CA 1
ATOM 663 C C . PHE A 1 83 ? 8.367 8.883 -5.785 1 63.5 83 PHE A C 1
ATOM 665 O O . PHE A 1 83 ? 8.383 9.852 -5.031 1 63.5 83 PHE A O 1
ATOM 672 N N . TYR A 1 84 ? 8.719 7.785 -5.488 1 61.44 84 TYR A N 1
ATOM 673 C CA . TYR A 1 84 ? 9.117 7.559 -4.105 1 61.44 84 TYR A CA 1
ATOM 674 C C . TYR A 1 84 ? 10.641 7.523 -3.979 1 61.44 84 TYR A C 1
ATOM 676 O O . TYR A 1 84 ? 11.172 7.297 -2.889 1 61.44 84 TYR A O 1
ATOM 684 N N . LYS A 1 85 ? 11.367 7.957 -5.195 1 62.81 85 LYS A N 1
ATOM 685 C CA . LYS A 1 85 ? 12.828 7.98 -5.223 1 62.81 85 LYS A CA 1
ATOM 686 C C . LYS A 1 85 ? 13.414 6.711 -4.605 1 62.81 85 LYS A C 1
ATOM 688 O O . LYS A 1 85 ? 14.297 6.781 -3.752 1 62.81 85 LYS A O 1
ATOM 693 N N . LEU A 1 86 ? 12.727 5.695 -4.941 1 59.25 86 LEU A N 1
ATOM 694 C CA . LEU A 1 86 ? 13.188 4.395 -4.465 1 59.25 86 LEU A CA 1
ATOM 695 C C . LEU A 1 86 ? 14.391 3.916 -5.262 1 59.25 86 LEU A C 1
ATOM 697 O O . LEU A 1 86 ? 14.328 3.801 -6.488 1 59.25 86 LEU A O 1
ATOM 701 N N . LYS A 1 87 ? 15.617 4.316 -4.992 1 55.28 87 LYS A N 1
ATOM 702 C CA . LYS A 1 87 ? 16.766 3.695 -5.652 1 55.28 87 LYS A CA 1
ATOM 703 C C . LYS A 1 87 ? 16.828 2.201 -5.348 1 55.28 87 LYS A C 1
ATOM 705 O O . LYS A 1 87 ? 16.938 1.807 -4.184 1 55.28 87 LYS A O 1
ATOM 710 N N . CYS A 1 88 ? 16.141 1.417 -6.035 1 52.94 88 CYS A N 1
ATOM 711 C CA . CYS A 1 88 ? 16.062 -0.017 -5.781 1 52.94 88 CYS A CA 1
ATOM 712 C C . CYS A 1 88 ? 17.391 -0.698 -6.074 1 52.94 88 CYS A C 1
ATOM 714 O O . CYS A 1 88 ? 18.109 -0.308 -7.004 1 52.94 88 CYS A O 1
ATOM 716 N N . ALA A 1 89 ? 17.953 -1.312 -5.066 1 54.91 89 ALA A N 1
ATOM 717 C CA . ALA A 1 89 ? 19.047 -2.193 -5.441 1 54.91 89 ALA A CA 1
ATOM 718 C C . ALA A 1 89 ? 18.75 -2.914 -6.754 1 54.91 89 ALA A C 1
ATOM 720 O O . ALA A 1 89 ? 17.594 -3.207 -7.059 1 54.91 89 ALA A O 1
ATOM 721 N N . LYS A 1 90 ? 19.578 -2.779 -7.625 1 56.59 90 LYS A N 1
ATOM 722 C CA . LYS A 1 90 ? 19.469 -3.461 -8.914 1 56.59 90 LYS A CA 1
ATOM 723 C C . LYS A 1 90 ? 19.047 -4.918 -8.727 1 56.59 90 LYS A C 1
ATOM 725 O O . LYS A 1 90 ? 19.891 -5.797 -8.578 1 56.59 90 LYS A O 1
ATOM 730 N N . THR A 1 91 ? 18.031 -5.199 -7.883 1 61 91 THR A N 1
ATOM 731 C CA . THR A 1 91 ? 17.625 -6.59 -8.047 1 61 91 THR A CA 1
ATOM 732 C C . THR A 1 91 ? 17.234 -6.875 -9.492 1 61 91 THR A C 1
ATOM 734 O O . THR A 1 91 ? 16.297 -6.281 -10.016 1 61 91 THR A O 1
ATOM 737 N N . LYS A 1 92 ? 18.188 -7.312 -10.164 1 72.38 92 LYS A N 1
ATOM 738 C CA . LYS A 1 92 ? 17.984 -7.602 -11.586 1 72.38 92 LYS A CA 1
ATOM 739 C C . LYS A 1 92 ? 17.219 -8.914 -11.773 1 72.38 92 LYS A C 1
ATOM 741 O O . LYS A 1 92 ? 17.688 -9.977 -11.352 1 72.38 92 LYS A O 1
ATOM 746 N N . ILE A 1 93 ? 15.93 -8.711 -12.047 1 78.12 93 ILE A N 1
ATOM 747 C CA . ILE A 1 93 ? 15.234 -9.891 -12.562 1 78.12 93 ILE A CA 1
ATOM 748 C C . ILE A 1 93 ? 15.875 -10.344 -13.867 1 78.12 93 ILE A C 1
ATOM 750 O O . ILE A 1 93 ? 16.016 -9.547 -14.805 1 78.12 93 ILE A O 1
ATOM 754 N N . PRO A 1 94 ? 16.359 -11.484 -13.844 1 77.94 94 PRO A N 1
ATOM 755 C CA . PRO A 1 94 ? 17 -11.93 -15.086 1 77.94 94 PRO A CA 1
ATOM 756 C C . PRO A 1 94 ? 16.125 -11.68 -16.312 1 77.94 94 PRO A C 1
ATOM 758 O O . PRO A 1 94 ? 14.922 -11.922 -16.281 1 77.94 94 PRO A O 1
ATOM 761 N N . ASP A 1 95 ? 16.688 -11.242 -17.312 1 77.81 95 ASP A N 1
ATOM 762 C CA . ASP A 1 95 ? 16 -10.906 -18.562 1 77.81 95 ASP A CA 1
ATOM 763 C C . ASP A 1 95 ? 15.25 -12.117 -19.125 1 77.81 95 ASP A C 1
ATOM 765 O O . ASP A 1 95 ? 14.227 -11.969 -19.797 1 77.81 95 ASP A O 1
ATOM 769 N N . GLU A 1 96 ? 15.773 -13.188 -18.766 1 82.06 96 GLU A N 1
ATOM 770 C CA . GLU A 1 96 ? 15.211 -14.406 -19.344 1 82.06 96 GLU A CA 1
ATOM 771 C C . GLU A 1 96 ? 13.977 -14.867 -18.578 1 82.06 96 GLU A C 1
ATOM 773 O O . GLU A 1 96 ? 13.258 -15.758 -19.031 1 82.06 96 GLU A O 1
ATOM 778 N N . THR A 1 97 ? 13.641 -14.219 -17.531 1 87.62 97 THR A N 1
ATOM 779 C CA . THR A 1 97 ? 12.5 -14.656 -16.719 1 87.62 97 THR A CA 1
ATOM 780 C C . THR A 1 97 ? 11.188 -14.344 -17.438 1 87.62 97 THR A C 1
ATOM 782 O O . THR A 1 97 ? 10.875 -13.18 -17.688 1 87.62 97 THR A O 1
ATOM 785 N N . PRO A 1 98 ? 10.422 -15.406 -17.844 1 91.81 98 PRO A N 1
ATOM 786 C CA . PRO A 1 98 ? 9.117 -15.133 -18.438 1 91.81 98 PRO A CA 1
ATOM 787 C C . PRO A 1 98 ? 8.18 -14.391 -17.5 1 91.81 98 PRO A C 1
ATOM 789 O O . PRO A 1 98 ? 8.172 -14.656 -16.297 1 91.81 98 PRO A O 1
ATOM 792 N N . SER A 1 99 ? 7.527 -13.484 -17.891 1 92.25 99 SER A N 1
ATOM 793 C CA . SER A 1 99 ? 6.605 -12.672 -17.109 1 92.25 99 SER A CA 1
ATOM 794 C C . SER A 1 99 ? 5.16 -12.891 -17.547 1 92.25 99 SER A C 1
ATOM 796 O O . SER A 1 99 ? 4.875 -13.008 -18.734 1 92.25 99 SER A O 1
ATOM 798 N N . VAL A 1 100 ? 4.277 -12.992 -16.594 1 95.5 100 VAL A N 1
ATOM 799 C CA . VAL A 1 100 ? 2.857 -13.172 -16.891 1 95.5 100 VAL A CA 1
ATOM 800 C C . VAL A 1 100 ? 2.039 -12.141 -16.109 1 95.5 100 VAL A C 1
ATOM 802 O O . VAL A 1 100 ? 2.449 -11.703 -15.039 1 95.5 100 VAL A O 1
ATOM 805 N N . PRO A 1 101 ? 0.903 -11.703 -16.656 1 95.75 101 PRO A N 1
ATOM 806 C CA . PRO A 1 101 ? -0.023 -10.859 -15.898 1 95.75 101 PRO A CA 1
ATOM 807 C C . PRO A 1 101 ? -0.855 -11.641 -14.891 1 95.75 101 PRO A C 1
ATOM 809 O O . PRO A 1 101 ? -0.807 -12.875 -14.875 1 95.75 101 PRO A O 1
ATOM 812 N N . LEU A 1 102 ? -1.496 -10.945 -14.047 1 95.31 102 LEU A N 1
ATOM 813 C CA . LEU A 1 102 ? -2.48 -11.625 -13.211 1 95.31 102 LEU A CA 1
ATOM 814 C C . LEU A 1 102 ? -3.566 -12.273 -14.055 1 95.31 102 LEU A C 1
ATOM 816 O O . LEU A 1 102 ? -4.031 -11.688 -15.039 1 95.31 102 LEU A O 1
ATOM 820 N N . ASP A 1 103 ? -3.824 -13.477 -13.797 1 97.19 103 ASP A N 1
ATOM 821 C CA . ASP A 1 103 ? -4.926 -14.172 -14.453 1 97.19 103 ASP A CA 1
ATOM 822 C C . ASP A 1 103 ? -6.223 -14.016 -13.664 1 97.19 103 ASP A C 1
ATOM 824 O O . ASP A 1 103 ? -6.566 -14.875 -12.844 1 97.19 103 ASP A O 1
ATOM 828 N N . PHE A 1 104 ? -6.957 -12.977 -13.938 1 97.81 104 PHE A N 1
ATOM 829 C CA . PHE A 1 104 ? -8.148 -12.625 -13.172 1 97.81 104 PHE A CA 1
ATOM 830 C C . PHE A 1 104 ? -9.211 -13.711 -13.305 1 97.81 104 PHE A C 1
ATOM 832 O O . PHE A 1 104 ? -10.016 -13.914 -12.391 1 97.81 104 PHE A O 1
ATOM 839 N N . GLU A 1 105 ? -9.195 -14.359 -14.469 1 98 105 GLU A N 1
ATOM 840 C CA . GLU A 1 105 ? -10.141 -15.453 -14.664 1 98 105 GLU A CA 1
ATOM 841 C C . GLU A 1 105 ? -9.867 -16.594 -13.695 1 98 105 GLU A C 1
ATOM 843 O O . GLU A 1 105 ? -10.781 -17.094 -13.039 1 98 105 GLU A O 1
ATOM 848 N N . GLN A 1 106 ? -8.648 -17 -13.586 1 97.94 106 GLN A N 1
ATOM 849 C CA . GLN A 1 106 ? -8.273 -18.094 -12.695 1 97.94 106 GLN A CA 1
ATOM 850 C C . GLN A 1 106 ? -8.484 -17.703 -11.234 1 97.94 106 GLN A C 1
ATOM 852 O O . GLN A 1 106 ? -8.992 -18.516 -10.445 1 97.94 106 GLN A O 1
ATOM 857 N N . ILE A 1 107 ? -8.07 -16.5 -10.875 1 97.25 107 ILE A N 1
ATOM 858 C CA . ILE A 1 107 ? -8.227 -16.016 -9.508 1 97.25 107 ILE A CA 1
ATOM 859 C C . ILE A 1 107 ? -9.703 -15.992 -9.133 1 97.25 107 ILE A C 1
ATOM 861 O O . ILE A 1 107 ? -10.078 -16.422 -8.031 1 97.25 107 ILE A O 1
ATOM 865 N N . ALA A 1 108 ? -10.539 -15.492 -10.031 1 98.31 108 ALA A N 1
ATOM 866 C CA . ALA A 1 108 ? -11.977 -15.406 -9.805 1 98.31 108 ALA A CA 1
ATOM 867 C C . ALA A 1 108 ? -12.586 -16.797 -9.633 1 98.31 108 ALA A C 1
ATOM 869 O O . ALA A 1 108 ? -13.422 -17.016 -8.758 1 98.31 108 ALA A O 1
ATOM 870 N N . ALA A 1 109 ? -12.164 -17.734 -10.484 1 98.12 109 ALA A N 1
ATOM 871 C CA . ALA A 1 109 ? -12.68 -19.109 -10.422 1 98.12 109 ALA A CA 1
ATOM 872 C C . ALA A 1 109 ? -12.344 -19.766 -9.094 1 98.12 109 ALA A C 1
ATOM 874 O O . ALA A 1 109 ? -13.156 -20.516 -8.539 1 98.12 109 ALA A O 1
ATOM 875 N N . ASP A 1 110 ? -11.211 -19.422 -8.547 1 96.75 110 ASP A N 1
ATOM 876 C CA . ASP A 1 110 ? -10.734 -20.016 -7.297 1 96.75 110 ASP A CA 1
ATOM 877 C C . ASP A 1 110 ? -11.648 -19.641 -6.133 1 96.75 110 ASP A C 1
ATOM 879 O O . ASP A 1 110 ? -11.75 -20.391 -5.156 1 96.75 110 ASP A O 1
ATOM 883 N N . ILE A 1 111 ? -12.281 -18.578 -6.191 1 97.19 111 ILE A N 1
ATOM 884 C CA . ILE A 1 111 ? -13.086 -18.109 -5.066 1 97.19 111 ILE A CA 1
ATOM 885 C C . ILE A 1 111 ? -14.547 -17.969 -5.508 1 97.19 111 ILE A C 1
ATOM 887 O O . ILE A 1 111 ? -15.367 -17.391 -4.785 1 97.19 111 ILE A O 1
ATOM 891 N N . HIS A 1 112 ? -14.93 -18.344 -6.664 1 97.62 112 HIS A N 1
ATOM 892 C CA . HIS A 1 112 ? -16.281 -18.359 -7.203 1 97.62 112 HIS A CA 1
ATOM 893 C C . HIS A 1 112 ? -16.844 -16.953 -7.324 1 97.62 112 HIS A C 1
ATOM 895 O O . HIS A 1 112 ? -17.969 -16.688 -6.91 1 97.62 112 HIS A O 1
ATOM 901 N N . PHE A 1 113 ? -16.031 -16.047 -7.801 1 97.56 113 PHE A N 1
ATOM 902 C CA . PHE A 1 113 ? -16.422 -14.672 -8.141 1 97.56 113 PHE A CA 1
ATOM 903 C C . PHE A 1 113 ? -16.438 -14.469 -9.648 1 97.56 113 PHE A C 1
ATOM 905 O O . PHE A 1 113 ? -15.969 -15.328 -10.398 1 97.56 113 PHE A O 1
ATOM 912 N N . ARG A 1 114 ? -17.047 -13.375 -10.039 1 97.62 114 ARG A N 1
ATOM 913 C CA . ARG A 1 114 ? -16.922 -12.953 -11.43 1 97.62 114 ARG A CA 1
ATOM 914 C C . ARG A 1 114 ? -15.547 -12.336 -11.688 1 97.62 114 ARG A C 1
ATOM 916 O O . ARG A 1 114 ? -15.016 -11.617 -10.844 1 97.62 114 ARG A O 1
ATOM 923 N N . ARG A 1 115 ? -15.047 -12.609 -12.844 1 97.94 115 ARG A N 1
ATOM 924 C CA . ARG A 1 115 ? -13.742 -12.094 -13.234 1 97.94 115 ARG A CA 1
ATOM 925 C C . ARG A 1 115 ? -13.68 -10.578 -13.094 1 97.94 115 ARG A C 1
ATOM 927 O O . ARG A 1 115 ? -12.695 -10.031 -12.586 1 97.94 115 ARG A O 1
ATOM 934 N N . GLU A 1 116 ? -14.781 -9.938 -13.492 1 97.69 116 GLU A N 1
ATOM 935 C CA . GLU A 1 116 ? -14.828 -8.477 -13.492 1 97.69 116 GLU A CA 1
ATOM 936 C C . GLU A 1 116 ? -14.734 -7.926 -12.07 1 97.69 116 GLU A C 1
ATOM 938 O O . GLU A 1 116 ? -14.109 -6.887 -11.844 1 97.69 116 GLU A O 1
ATOM 943 N N . ILE A 1 117 ? -15.289 -8.602 -11.203 1 97.88 117 ILE A N 1
ATOM 944 C CA . ILE A 1 117 ? -15.273 -8.172 -9.812 1 97.88 117 ILE A CA 1
ATOM 945 C C . ILE A 1 117 ? -13.852 -8.281 -9.25 1 97.88 117 ILE A C 1
ATOM 947 O O . ILE A 1 117 ? -13.375 -7.359 -8.586 1 97.88 117 ILE A O 1
ATOM 951 N N . VAL A 1 118 ? -13.18 -9.328 -9.539 1 97.69 118 VAL A N 1
ATOM 952 C CA . VAL A 1 118 ? -11.82 -9.57 -9.07 1 97.69 118 VAL A CA 1
ATOM 953 C C . VAL A 1 118 ? -10.875 -8.523 -9.656 1 97.69 118 VAL A C 1
ATOM 955 O O . VAL A 1 118 ? -10.094 -7.91 -8.938 1 97.69 118 VAL A O 1
ATOM 958 N N . GLU A 1 119 ? -11 -8.336 -10.914 1 97.5 119 GLU A N 1
ATOM 959 C CA . GLU A 1 119 ? -10.156 -7.367 -11.594 1 97.5 119 GLU A CA 1
ATOM 960 C C . GLU A 1 119 ? -10.359 -5.965 -11.031 1 97.5 119 GLU A C 1
ATOM 962 O O . GLU A 1 119 ? -9.391 -5.266 -10.727 1 97.5 119 GLU A O 1
ATOM 967 N N . ARG A 1 120 ? -11.578 -5.586 -10.906 1 96.38 120 ARG A N 1
ATOM 968 C CA . ARG A 1 120 ? -11.883 -4.258 -10.383 1 96.38 120 ARG A CA 1
ATOM 969 C C . ARG A 1 120 ? -11.453 -4.133 -8.93 1 96.38 120 ARG A C 1
ATOM 971 O O . ARG A 1 120 ? -10.945 -3.088 -8.516 1 96.38 120 ARG A O 1
ATOM 978 N N . CYS A 1 121 ? -11.656 -5.148 -8.141 1 96.94 121 CYS A N 1
ATOM 979 C CA . CYS A 1 121 ? -11.258 -5.129 -6.742 1 96.94 121 CYS A CA 1
ATOM 980 C C . CYS A 1 121 ? -9.758 -4.898 -6.602 1 96.94 121 CYS A C 1
ATOM 982 O O . CYS A 1 121 ? -9.328 -4.043 -5.828 1 96.94 121 CYS A O 1
ATOM 984 N N . ILE A 1 122 ? -8.961 -5.602 -7.348 1 94.81 122 ILE A N 1
ATOM 985 C CA . ILE A 1 122 ? -7.512 -5.488 -7.293 1 94.81 122 ILE A CA 1
ATOM 986 C C . ILE A 1 122 ? -7.082 -4.105 -7.77 1 94.81 122 ILE A C 1
ATOM 988 O O . ILE A 1 122 ? -6.297 -3.426 -7.102 1 94.81 122 ILE A O 1
ATOM 992 N N . HIS A 1 123 ? -7.695 -3.703 -8.844 1 93.44 123 HIS A N 1
ATOM 993 C CA . HIS A 1 123 ? -7.367 -2.393 -9.398 1 93.44 123 HIS A CA 1
ATOM 994 C C . HIS A 1 123 ? -7.715 -1.279 -8.414 1 93.44 123 HIS A C 1
ATOM 996 O O . HIS A 1 123 ? -6.898 -0.389 -8.164 1 93.44 123 HIS A O 1
ATOM 1002 N N . GLU A 1 124 ? -8.914 -1.288 -7.898 1 94.06 124 GLU A N 1
ATOM 1003 C CA . GLU A 1 124 ? -9.375 -0.259 -6.973 1 94.06 124 GLU A CA 1
ATOM 1004 C C . GLU A 1 124 ? -8.57 -0.285 -5.676 1 94.06 124 GLU A C 1
ATOM 1006 O O . GLU A 1 124 ? -8.312 0.762 -5.078 1 94.06 124 GLU A O 1
ATOM 1011 N N . THR A 1 125 ? -8.203 -1.49 -5.219 1 92.75 125 THR A N 1
ATOM 1012 C CA . THR A 1 125 ? -7.355 -1.594 -4.035 1 92.75 125 THR A CA 1
ATOM 1013 C C . THR A 1 125 ? -6.008 -0.914 -4.27 1 92.75 125 THR A C 1
ATOM 1015 O O . THR A 1 125 ? -5.539 -0.147 -3.428 1 92.75 125 THR A O 1
ATOM 1018 N N . LEU A 1 126 ? -5.422 -1.188 -5.414 1 88.56 126 LEU A N 1
ATOM 1019 C CA . LEU A 1 126 ? -4.137 -0.584 -5.75 1 88.56 126 LEU A CA 1
ATOM 1020 C C . LEU A 1 126 ? -4.266 0.928 -5.891 1 88.56 126 LEU A C 1
ATOM 1022 O O . LEU A 1 126 ? -3.383 1.675 -5.465 1 88.56 126 LEU A O 1
ATOM 1026 N N . LEU A 1 127 ? -5.344 1.388 -6.484 1 86.56 127 LEU A N 1
ATOM 1027 C CA . LEU A 1 127 ? -5.621 2.816 -6.57 1 86.56 127 LEU A CA 1
ATOM 1028 C C . LEU A 1 127 ? -5.754 3.43 -5.18 1 86.56 127 LEU A C 1
ATOM 1030 O O . LEU A 1 127 ? -5.234 4.52 -4.926 1 86.56 127 LEU A O 1
ATOM 1034 N N . PHE A 1 128 ? -6.426 2.734 -4.309 1 88.62 128 PHE A N 1
ATOM 1035 C CA . PHE A 1 128 ? -6.594 3.174 -2.928 1 88.62 128 PHE A CA 1
ATOM 1036 C C . PHE A 1 128 ? -5.246 3.287 -2.225 1 88.62 128 PHE A C 1
ATOM 1038 O O . PHE A 1 128 ? -4.988 4.266 -1.522 1 88.62 128 PHE A O 1
ATOM 1045 N N 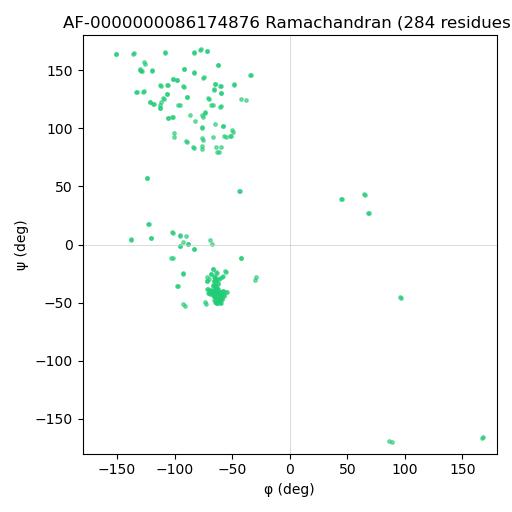. PHE A 1 129 ? -4.441 2.336 -2.408 1 83.25 129 PHE A N 1
ATOM 1046 C CA . PHE A 1 129 ? -3.111 2.34 -1.806 1 83.25 129 PHE A CA 1
ATOM 1047 C C . PHE A 1 129 ? -2.293 3.521 -2.311 1 83.25 129 PHE A C 1
ATOM 1049 O O . PHE A 1 129 ? -1.624 4.199 -1.526 1 83.25 129 PHE A O 1
ATOM 1056 N N . ALA A 1 130 ? -2.379 3.795 -3.561 1 77.5 130 ALA A N 1
ATOM 1057 C CA . ALA A 1 130 ? -1.632 4.895 -4.168 1 77.5 130 ALA A CA 1
ATOM 1058 C C . ALA A 1 130 ? -2.121 6.242 -3.65 1 77.5 130 ALA A C 1
ATOM 1060 O O . ALA A 1 130 ? -1.316 7.133 -3.365 1 77.5 130 ALA A O 1
ATOM 1061 N N . GLY A 1 131 ? -3.393 6.379 -3.518 1 78.25 131 GLY A N 1
ATOM 1062 C CA . GLY A 1 131 ? -3.984 7.617 -3.033 1 78.25 131 GLY A CA 1
ATOM 1063 C C . GLY A 1 131 ? -3.66 7.902 -1.58 1 78.25 131 GLY A C 1
ATOM 1064 O O . GLY A 1 131 ? -3.389 9.047 -1.215 1 78.25 131 GLY A O 1
ATOM 1065 N N . ALA A 1 132 ? -3.68 6.816 -0.834 1 77.31 132 ALA A N 1
ATOM 1066 C CA . ALA A 1 132 ? -3.42 6.965 0.595 1 77.31 132 ALA A CA 1
ATOM 1067 C C . ALA A 1 132 ? -1.993 7.445 0.847 1 77.31 132 ALA A C 1
ATOM 1069 O O . ALA A 1 132 ? -1.749 8.227 1.772 1 77.31 132 ALA A O 1
ATOM 1070 N N . LEU A 1 133 ? -1.026 7.129 -0.024 1 70.38 133 LEU A N 1
ATOM 1071 C CA . LEU A 1 133 ? 0.372 7.5 0.153 1 70.38 133 LEU A CA 1
ATOM 1072 C C . LEU A 1 133 ? 0.704 8.758 -0.642 1 70.38 133 LEU A C 1
ATOM 1074 O O . LEU A 1 133 ? 1.567 9.547 -0.241 1 70.38 133 LEU A O 1
ATOM 1078 N N . ARG A 1 134 ? 0.125 8.977 -1.842 1 63.69 134 ARG A N 1
ATOM 1079 C CA . ARG A 1 134 ? 0.445 10.062 -2.758 1 63.69 134 ARG A CA 1
ATOM 1080 C C . ARG A 1 134 ? -0.108 11.391 -2.248 1 63.69 134 ARG A C 1
ATOM 1082 O O . ARG A 1 134 ? 0.543 12.43 -2.373 1 63.69 134 ARG A O 1
ATOM 1089 N N . ASP A 1 135 ? -1.37 11.414 -1.877 1 58.03 135 ASP A N 1
ATOM 1090 C CA . ASP A 1 135 ? -1.986 12.695 -1.527 1 58.03 135 ASP A CA 1
ATOM 1091 C C . ASP A 1 135 ? -1.045 13.539 -0.675 1 58.03 135 ASP A C 1
ATOM 1093 O O . ASP A 1 135 ? -1.161 14.766 -0.646 1 58.03 135 ASP A O 1
ATOM 1097 N N . ASN A 1 136 ? -0.034 12.977 -0.212 1 54.78 136 ASN A N 1
ATOM 1098 C CA . ASN A 1 136 ? 0.836 13.781 0.643 1 54.78 136 ASN A CA 1
ATOM 1099 C C . ASN A 1 136 ? 2.09 14.234 -0.1 1 54.78 136 ASN A C 1
ATOM 1101 O O . ASN A 1 136 ? 2.896 14.992 0.442 1 54.78 136 ASN A O 1
ATOM 1105 N N . LYS A 1 137 ? 2.426 13.773 -1.231 1 54.34 137 LYS A N 1
ATOM 1106 C CA . LYS A 1 137 ? 3.674 14.094 -1.918 1 54.34 137 LYS A CA 1
ATOM 1107 C C . LYS A 1 137 ? 3.506 15.305 -2.832 1 54.34 137 LYS A C 1
ATOM 1109 O O . LYS A 1 137 ? 4.48 15.992 -3.141 1 54.34 137 LYS A O 1
ATOM 1114 N N . GLU A 1 138 ? 2.566 15.352 -3.723 1 50.56 138 GLU A N 1
ATOM 1115 C CA . GLU A 1 138 ? 2.713 16.219 -4.891 1 50.56 138 GLU A CA 1
ATOM 1116 C C . GLU A 1 138 ? 2.643 17.688 -4.508 1 50.56 138 GLU A C 1
ATOM 1118 O O . GLU A 1 138 ? 2.568 18.562 -5.375 1 50.56 138 GLU A O 1
ATOM 1123 N N . VAL A 1 139 ? 2.545 18.016 -3.258 1 43.47 139 VAL A N 1
ATOM 1124 C CA . VAL A 1 139 ? 2.416 19.453 -3.121 1 43.47 139 VAL A CA 1
ATOM 1125 C C . VAL A 1 139 ? 3.799 20.109 -3.15 1 43.47 139 VAL A C 1
ATOM 1127 O O . VAL A 1 139 ? 4.625 19.859 -2.27 1 43.47 139 VAL A O 1
ATOM 1130 N N . GLU A 1 140 ? 4.344 20.359 -4.477 1 48.69 140 GLU A N 1
ATOM 1131 C CA . GLU A 1 140 ? 5.48 21.281 -4.527 1 48.69 140 GLU A CA 1
ATOM 1132 C C . GLU A 1 140 ? 5.18 22.562 -3.77 1 48.69 140 GLU A C 1
ATOM 1134 O O . GLU A 1 140 ? 4.121 23.172 -3.959 1 48.69 140 GLU A O 1
ATOM 1139 N N . PHE A 1 141 ? 5.656 22.594 -2.572 1 41.78 141 PHE A N 1
ATOM 1140 C CA . PHE A 1 141 ? 5.477 23.828 -1.815 1 41.78 141 PHE A CA 1
ATOM 1141 C C . PHE A 1 141 ? 6.453 24.906 -2.287 1 41.78 141 PHE A C 1
ATOM 1143 O O . PHE A 1 141 ? 7.637 24.625 -2.484 1 41.78 141 PHE A O 1
ATOM 1150 N N . SER A 1 142 ? 6.039 25.688 -3.215 1 42.66 142 SER A N 1
ATOM 1151 C CA . SER A 1 142 ? 6.84 26.875 -3.447 1 42.66 142 SER A CA 1
ATOM 1152 C C . SER A 1 142 ? 6.848 27.781 -2.219 1 42.66 142 SER A C 1
ATOM 1154 O O . SER A 1 142 ? 5.789 28.188 -1.734 1 42.66 142 SER A O 1
ATOM 1156 N N . PHE A 1 143 ? 7.68 27.422 -1.253 1 34.12 143 PHE A N 1
ATOM 1157 C CA . PHE A 1 143 ? 7.797 28.438 -0.205 1 34.12 143 PHE A CA 1
ATOM 1158 C C . PHE A 1 143 ? 8.266 29.766 -0.784 1 34.12 143 PHE A C 1
ATOM 1160 O O . PHE A 1 143 ? 9.234 29.812 -1.549 1 34.12 143 PHE A O 1
ATOM 1167 N N . LYS A 1 144 ? 7.191 30.562 -0.887 1 36.5 144 LYS A N 1
ATOM 1168 C CA . LYS A 1 144 ? 7.602 31.953 -1.078 1 36.5 144 LYS A CA 1
ATOM 1169 C C . LYS A 1 144 ? 8.406 32.469 0.116 1 36.5 144 LYS A C 1
ATOM 1171 O O . LYS A 1 144 ? 8.172 32.031 1.25 1 36.5 144 LYS A O 1
ATOM 1176 N N . LYS B 1 1 ? 8.695 -15.914 16.547 1 23.28 1 LYS B N 1
ATOM 1177 C CA . LYS B 1 1 ? 7.77 -16.359 15.508 1 23.28 1 LYS B CA 1
ATOM 1178 C C . LYS B 1 1 ? 7.105 -15.164 14.82 1 23.28 1 LYS B C 1
ATOM 1180 O O . LYS B 1 1 ? 6.43 -14.359 15.469 1 23.28 1 LYS B O 1
ATOM 1185 N N . TYR B 1 2 ? 7.59 -14.445 13.805 1 27.52 2 TYR B N 1
ATOM 1186 C CA . TYR B 1 2 ? 7.609 -13.156 13.125 1 27.52 2 TYR B CA 1
ATOM 1187 C C . TYR B 1 2 ? 6.242 -12.828 12.547 1 27.52 2 TYR B C 1
ATOM 1189 O O . TYR B 1 2 ? 5.582 -13.688 11.961 1 27.52 2 TYR B O 1
ATOM 1197 N N . LEU B 1 3 ? 5.445 -11.961 13.125 1 32.91 3 LEU B N 1
ATOM 1198 C CA . LEU B 1 3 ? 4.203 -11.234 12.891 1 32.91 3 LEU B CA 1
ATOM 1199 C C . LEU B 1 3 ? 3.99 -10.984 11.398 1 32.91 3 LEU B C 1
ATOM 1201 O O . LEU B 1 3 ? 2.908 -10.562 10.984 1 32.91 3 LEU B O 1
ATOM 1205 N N . LEU B 1 4 ? 5.07 -10.906 10.648 1 36.5 4 LEU B N 1
ATOM 1206 C CA . LEU B 1 4 ? 5.363 -10.508 9.273 1 36.5 4 LEU B CA 1
ATOM 1207 C C . LEU B 1 4 ? 4.633 -11.406 8.281 1 36.5 4 LEU B C 1
ATOM 1209 O O . LEU B 1 4 ? 4.512 -11.07 7.105 1 36.5 4 LEU B O 1
ATOM 1213 N N . PHE B 1 5 ? 4.352 -12.797 8.68 1 43.09 5 PHE B N 1
ATOM 1214 C CA . PHE B 1 5 ? 3.951 -13.883 7.797 1 43.09 5 PHE B CA 1
ATOM 1215 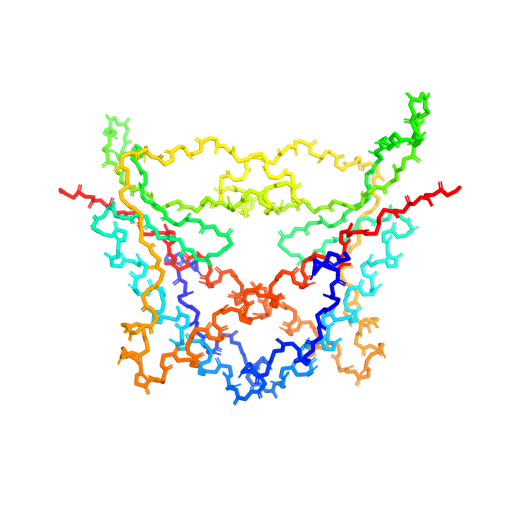C C . PHE B 1 5 ? 2.432 -13.992 7.723 1 43.09 5 PHE B C 1
ATOM 1217 O O . PHE B 1 5 ? 1.894 -15.062 7.434 1 43.09 5 PHE B O 1
ATOM 1224 N N . SER B 1 6 ? 1.72 -13.234 8.297 1 49.59 6 SER B N 1
ATOM 1225 C CA . SER B 1 6 ? 0.323 -13.648 8.352 1 49.59 6 SER B CA 1
ATOM 1226 C C . SER B 1 6 ? -0.444 -13.18 7.117 1 49.59 6 SER B C 1
ATOM 1228 O O . SER B 1 6 ? -0.349 -12.016 6.73 1 49.59 6 SER B O 1
ATOM 1230 N N . PRO B 1 7 ? -0.852 -14.203 6.246 1 57.97 7 PRO B N 1
ATOM 1231 C CA . PRO B 1 7 ? -1.808 -13.844 5.195 1 57.97 7 PRO B CA 1
ATOM 1232 C C . PRO B 1 7 ? -2.803 -12.781 5.641 1 57.97 7 PRO B C 1
ATOM 1234 O O . PRO B 1 7 ? -2.988 -12.562 6.844 1 57.97 7 PRO B O 1
ATOM 1237 N N . LEU B 1 8 ? -3.105 -12.031 4.691 1 70.44 8 LEU B N 1
ATOM 1238 C CA . LEU B 1 8 ? -4.156 -11.062 4.984 1 70.44 8 LEU B CA 1
ATOM 1239 C C . LEU B 1 8 ? -5.383 -11.758 5.57 1 70.44 8 LEU B C 1
ATOM 1241 O O . LEU B 1 8 ? -6.035 -12.547 4.895 1 70.44 8 LEU B O 1
ATOM 1245 N N . GLU B 1 9 ? -5.477 -11.836 6.875 1 83.88 9 GLU B N 1
ATOM 1246 C CA . GLU B 1 9 ? -6.617 -12.43 7.574 1 83.88 9 GLU B CA 1
ATOM 1247 C C . GLU B 1 9 ? -7.602 -11.352 8.023 1 83.88 9 GLU B C 1
ATOM 1249 O O . GLU B 1 9 ? -7.254 -10.469 8.812 1 83.88 9 GLU B O 1
ATOM 1254 N N . PRO B 1 10 ? -8.82 -11.438 7.547 1 89.31 10 PRO B N 1
ATOM 1255 C CA . PRO B 1 10 ? -9.828 -10.438 7.914 1 89.31 10 PRO B CA 1
ATOM 1256 C C . PRO B 1 10 ? -10.008 -10.312 9.422 1 89.31 10 PRO B C 1
ATOM 1258 O O . PRO B 1 10 ? -10.422 -9.258 9.914 1 89.31 10 PRO B O 1
ATOM 1261 N N . GLU B 1 11 ? -9.664 -11.383 10.195 1 90.81 11 GLU B N 1
ATOM 1262 C CA . GLU B 1 11 ? -9.828 -11.367 11.641 1 90.81 11 GLU B CA 1
ATOM 1263 C C . GLU B 1 11 ? -8.891 -10.359 12.297 1 90.81 11 GLU B C 1
ATOM 1265 O O . GLU B 1 11 ? -9.148 -9.898 13.414 1 90.81 11 GLU B O 1
ATOM 1270 N N . LYS B 1 12 ? -7.863 -10.008 11.602 1 90.94 12 LYS B N 1
ATOM 1271 C CA . LYS B 1 12 ? -6.898 -9.039 12.117 1 90.94 12 LYS B CA 1
ATOM 1272 C C . LYS B 1 12 ? -7.312 -7.613 11.766 1 90.94 12 LYS B C 1
ATOM 1274 O O . LYS B 1 12 ? -6.609 -6.656 12.102 1 90.94 12 LYS B O 1
ATOM 1279 N N . LEU B 1 13 ? -8.477 -7.48 11.062 1 95.69 13 LEU B N 1
ATOM 1280 C CA . LEU B 1 13 ? -8.961 -6.184 10.602 1 95.69 13 LEU B CA 1
ATOM 1281 C C . LEU B 1 13 ? -10.367 -5.918 11.117 1 95.69 13 LEU B C 1
ATOM 1283 O O . LEU B 1 13 ? -11.266 -5.586 10.336 1 95.69 13 LEU B O 1
ATOM 1287 N N . PRO B 1 14 ? -10.547 -5.957 12.453 1 95.88 14 PRO B N 1
ATOM 1288 C 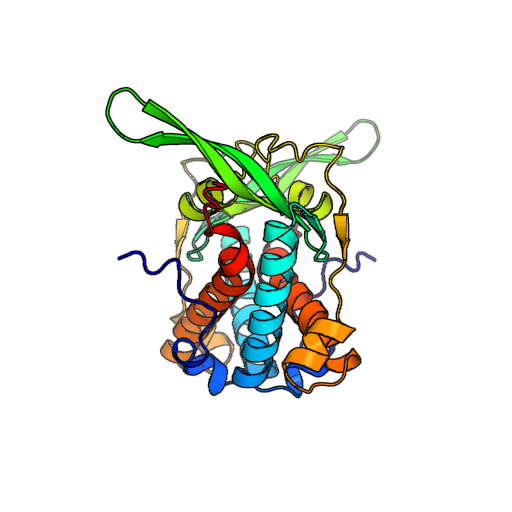CA . PRO B 1 14 ? -11.898 -5.832 13 1 95.88 14 PRO B CA 1
ATOM 1289 C C . PRO B 1 14 ? -12.531 -4.473 12.703 1 95.88 14 PRO B C 1
ATOM 1291 O O . PRO B 1 14 ? -13.734 -4.391 12.438 1 95.88 14 PRO B O 1
ATOM 1294 N N . THR B 1 15 ? -11.781 -3.408 12.758 1 97.19 15 THR B N 1
ATOM 1295 C CA . THR B 1 15 ? -12.328 -2.074 12.523 1 97.19 15 THR B CA 1
ATOM 1296 C C . THR B 1 15 ? -12.672 -1.88 11.055 1 97.19 15 THR B C 1
ATOM 1298 O O . THR B 1 15 ? -13.719 -1.313 10.727 1 97.19 15 THR B O 1
ATOM 1301 N N . LEU B 1 16 ? -11.867 -2.385 10.164 1 96.88 16 LEU B N 1
ATOM 1302 C CA . LEU B 1 16 ? -12.148 -2.279 8.734 1 96.88 16 LEU B CA 1
ATOM 1303 C C . LEU B 1 16 ? -13.398 -3.062 8.367 1 96.88 16 LEU B C 1
ATOM 1305 O O . LEU B 1 16 ? -14.125 -2.684 7.445 1 96.88 16 LEU B O 1
ATOM 1309 N N . LYS B 1 17 ? -13.648 -4.105 9.062 1 96.38 17 LYS B N 1
ATOM 1310 C CA . LYS B 1 17 ? -14.836 -4.914 8.797 1 96.38 17 LYS B CA 1
ATOM 1311 C C . LYS B 1 17 ? -16.109 -4.156 9.172 1 96.38 17 LYS B C 1
ATOM 1313 O O . LYS B 1 17 ? -17.172 -4.434 8.633 1 96.38 17 LYS B O 1
ATOM 1318 N N . GLU B 1 18 ? -15.945 -3.24 10.086 1 96.38 18 GLU B N 1
ATOM 1319 C CA . GLU B 1 18 ? -17.109 -2.51 10.594 1 96.38 18 GLU B CA 1
ATOM 1320 C C . GLU B 1 18 ? -17.328 -1.222 9.805 1 96.38 18 GLU B C 1
ATOM 1322 O O . GLU B 1 18 ? -18.453 -0.717 9.742 1 96.38 18 GLU B O 1
ATOM 1327 N N . LEU B 1 19 ? -16.344 -0.69 9.219 1 96.88 19 LEU B N 1
ATOM 1328 C CA . LEU B 1 19 ? -16.422 0.583 8.516 1 96.88 19 LEU B CA 1
ATOM 1329 C C . LEU B 1 19 ? -16.75 0.366 7.035 1 96.88 19 LEU B C 1
ATOM 1331 O O . LEU B 1 19 ? -16.375 -0.656 6.461 1 96.88 19 LEU B O 1
ATOM 1335 N N . THR B 1 20 ? -17.391 1.311 6.445 1 94.81 20 THR B N 1
ATOM 1336 C CA . THR B 1 20 ? -17.609 1.307 5.004 1 94.81 20 THR B CA 1
ATOM 1337 C C . THR B 1 20 ? -16.391 1.878 4.273 1 94.81 20 THR B C 1
ATOM 1339 O O . THR B 1 20 ? -15.555 2.543 4.879 1 94.81 20 THR B O 1
ATOM 1342 N N . THR B 1 21 ? -16.359 1.648 3.021 1 93.81 21 THR B N 1
ATOM 1343 C CA . THR B 1 21 ? -15.289 2.203 2.195 1 93.81 21 THR B CA 1
ATOM 1344 C C . THR B 1 21 ? -15.281 3.727 2.271 1 93.81 21 THR B C 1
ATOM 1346 O O . THR B 1 21 ? -14.219 4.348 2.322 1 93.81 21 THR B O 1
ATOM 1349 N N . SER B 1 22 ? -16.5 4.32 2.258 1 94.25 22 SER B N 1
ATOM 1350 C CA . SER B 1 22 ? -16.609 5.773 2.338 1 94.25 22 SER B CA 1
ATOM 1351 C C . SER B 1 22 ? -16.031 6.297 3.648 1 94.25 22 SER B C 1
ATOM 1353 O O . SER B 1 22 ? -15.344 7.324 3.666 1 94.25 22 SER B O 1
ATOM 1355 N N . GLU B 1 23 ? -16.312 5.602 4.723 1 95.94 23 GLU B N 1
ATOM 1356 C CA . GLU B 1 23 ? -15.797 6 6.027 1 95.94 23 GLU B CA 1
ATOM 1357 C C . GLU B 1 23 ? -14.281 5.848 6.086 1 95.94 23 GLU B C 1
ATOM 1359 O O . GLU B 1 23 ? -13.586 6.707 6.637 1 95.94 23 GLU B O 1
ATOM 1364 N N . ILE B 1 24 ? -13.734 4.777 5.566 1 96.31 24 ILE B N 1
ATOM 1365 C CA . ILE B 1 24 ? -12.289 4.551 5.512 1 96.31 24 ILE B CA 1
ATOM 1366 C C . ILE B 1 24 ? -11.625 5.668 4.715 1 96.31 24 ILE B C 1
ATOM 1368 O O . ILE B 1 24 ? -10.602 6.211 5.133 1 96.31 24 ILE B O 1
ATOM 1372 N N . CYS B 1 25 ? -12.242 6.07 3.604 1 92.44 25 CYS B N 1
ATOM 1373 C CA . CYS B 1 25 ? -11.719 7.152 2.781 1 92.44 25 CYS B CA 1
ATOM 1374 C C . CYS B 1 25 ? -11.719 8.469 3.547 1 92.44 25 CYS B C 1
ATOM 1376 O O . CYS B 1 25 ? -10.789 9.273 3.416 1 92.44 25 CYS B O 1
ATOM 1378 N N . LYS B 1 26 ? -12.734 8.672 4.289 1 94 26 LYS B N 1
ATOM 1379 C CA . LYS B 1 26 ? -12.828 9.883 5.105 1 94 26 LYS B CA 1
ATOM 1380 C C . LYS B 1 26 ? -11.68 9.961 6.102 1 94 26 LYS B C 1
ATOM 1382 O O . LYS B 1 26 ? -11.109 11.031 6.32 1 94 26 LYS B O 1
ATOM 1387 N N . VAL B 1 27 ? -11.328 8.867 6.734 1 95.31 27 VAL B N 1
ATOM 1388 C CA . VAL B 1 27 ? -10.242 8.805 7.703 1 95.31 27 VAL B CA 1
ATOM 1389 C C . VAL B 1 27 ? -8.922 9.172 7.027 1 95.31 27 VAL B C 1
ATOM 1391 O O . VAL B 1 27 ? -8.18 10.023 7.523 1 95.31 27 VAL B O 1
ATOM 1394 N N . TRP B 1 28 ? -8.664 8.586 5.91 1 93.56 28 TRP B N 1
ATOM 1395 C CA . TRP B 1 28 ? -7.391 8.805 5.234 1 93.56 28 TRP B CA 1
ATOM 1396 C C . TRP B 1 28 ? -7.328 10.203 4.633 1 93.56 28 TRP B C 1
ATOM 1398 O O . TRP B 1 28 ? -6.254 10.797 4.543 1 93.56 28 TRP B O 1
ATOM 1408 N N . ALA B 1 29 ? -8.484 10.75 4.215 1 90.81 29 ALA B N 1
ATOM 1409 C CA . ALA B 1 29 ? -8.516 12.141 3.754 1 90.81 29 ALA B CA 1
ATOM 1410 C C . ALA B 1 29 ? -8.133 13.102 4.879 1 90.81 29 ALA B C 1
ATOM 1412 O O . ALA B 1 29 ? -7.379 14.047 4.66 1 90.81 29 ALA B O 1
ATOM 1413 N N . SER B 1 30 ? -8.711 12.805 6.02 1 93.44 30 SER B N 1
ATOM 1414 C CA . SER B 1 30 ? -8.391 13.641 7.172 1 93.44 30 SER B CA 1
ATOM 1415 C C . SER B 1 30 ? -6.93 13.5 7.578 1 93.44 30 SER B C 1
ATOM 1417 O O . SER B 1 30 ? -6.277 14.484 7.93 1 93.44 30 SER B O 1
ATOM 1419 N N . ALA B 1 31 ? -6.41 12.281 7.559 1 93.44 31 ALA B N 1
ATOM 1420 C CA . ALA B 1 31 ? -4.996 12.055 7.848 1 93.44 31 ALA B CA 1
ATOM 1421 C C . ALA B 1 31 ? -4.105 12.805 6.859 1 93.44 31 ALA B C 1
ATOM 1423 O O . ALA B 1 31 ? -3.1 13.398 7.25 1 93.44 31 ALA B O 1
ATOM 1424 N N . SER B 1 32 ? -4.484 12.758 5.613 1 89.69 32 SER B N 1
ATOM 1425 C CA . SER B 1 32 ? -3.732 13.461 4.582 1 89.69 32 SER B CA 1
ATOM 1426 C C . SER B 1 32 ? -3.711 14.961 4.836 1 89.69 32 SER B C 1
ATOM 1428 O O . SER B 1 32 ? -2.682 15.617 4.652 1 89.69 32 SER B O 1
ATOM 1430 N N . LYS B 1 33 ? -4.863 15.406 5.211 1 90.25 33 LYS B N 1
ATOM 1431 C CA . LYS B 1 33 ? -4.949 16.828 5.551 1 90.25 33 LYS B CA 1
ATOM 1432 C C . LYS B 1 33 ? -4.004 17.172 6.699 1 90.25 33 LYS B C 1
ATOM 1434 O O . LYS B 1 33 ? -3.322 18.203 6.66 1 90.25 33 LYS B O 1
ATOM 1439 N N . TYR B 1 34 ? -3.975 16.359 7.688 1 93.12 34 TYR B N 1
ATOM 1440 C CA . TYR B 1 34 ? -3.076 16.562 8.82 1 93.12 34 TYR B CA 1
ATOM 1441 C C . TYR B 1 34 ? -1.621 16.562 8.367 1 93.12 34 TYR B C 1
ATOM 1443 O O . TYR B 1 34 ? -0.844 17.438 8.75 1 93.12 34 TYR B O 1
ATOM 1451 N N . ILE B 1 35 ? -1.261 15.578 7.625 1 91.25 35 ILE B N 1
ATOM 1452 C CA . ILE B 1 35 ? 0.108 15.438 7.137 1 91.25 35 ILE B CA 1
ATOM 1453 C C . ILE B 1 35 ? 0.498 16.688 6.344 1 91.25 35 ILE B C 1
ATOM 1455 O O . ILE B 1 35 ? 1.564 17.266 6.566 1 91.25 35 ILE B O 1
ATOM 1459 N N . TRP B 1 36 ? -0.398 17.078 5.543 1 86.5 36 TRP B N 1
ATOM 1460 C CA . TRP B 1 36 ? -0.141 18.25 4.707 1 86.5 36 TRP B CA 1
ATOM 1461 C C . TRP B 1 36 ? 0.102 19.484 5.562 1 86.5 36 TRP B C 1
ATOM 1463 O O . TRP B 1 36 ? 1.025 20.25 5.297 1 86.5 36 TRP B O 1
ATOM 1473 N N . ARG B 1 37 ? -0.686 19.625 6.516 1 89.38 37 ARG B N 1
ATOM 1474 C CA . ARG B 1 37 ? -0.548 20.781 7.406 1 89.38 37 ARG B CA 1
ATOM 1475 C C . ARG B 1 37 ? 0.8 20.75 8.117 1 89.38 37 ARG B C 1
ATOM 1477 O O . ARG B 1 37 ? 1.428 21.797 8.305 1 89.38 37 ARG B O 1
ATOM 1484 N N . GLN B 1 38 ? 1.26 19.562 8.516 1 91.75 38 GLN B N 1
ATOM 1485 C CA . GLN B 1 38 ? 2.549 19.453 9.188 1 91.75 38 GLN B CA 1
ATOM 1486 C C . GLN B 1 38 ? 3.697 19.75 8.234 1 91.75 38 GLN B C 1
ATOM 1488 O O . GLN B 1 38 ? 4.66 20.422 8.602 1 91.75 38 GLN B O 1
ATOM 1493 N N . LEU B 1 39 ? 3.566 19.266 7.023 1 87.62 39 LEU B N 1
ATOM 1494 C CA . LEU B 1 39 ? 4.609 19.5 6.027 1 87.62 39 LEU B CA 1
ATOM 1495 C C . LEU B 1 39 ? 4.73 20.984 5.695 1 87.62 39 LEU B C 1
ATOM 1497 O O . LEU B 1 39 ? 5.836 21.484 5.484 1 87.62 39 LEU B O 1
ATOM 1501 N N . LEU B 1 40 ? 3.596 21.641 5.707 1 85 40 LEU B N 1
ATOM 1502 C CA . LEU B 1 40 ? 3.598 23.078 5.465 1 85 40 LEU B CA 1
ATOM 1503 C C . LEU B 1 40 ? 4.363 23.812 6.559 1 85 40 LEU B C 1
ATOM 1505 O O . LEU B 1 40 ? 4.898 24.906 6.324 1 85 40 LEU B O 1
ATOM 1509 N N . GLN B 1 41 ? 4.465 23.234 7.715 1 89.75 41 GLN B N 1
ATOM 1510 C CA . GLN B 1 41 ? 5.199 23.797 8.836 1 89.75 41 GLN B CA 1
ATOM 1511 C C . GLN B 1 41 ? 6.617 23.25 8.906 1 89.75 41 GLN B C 1
ATOM 1513 O O . GLN B 1 41 ? 7.309 23.422 9.906 1 89.75 41 GLN B O 1
ATOM 1518 N N . LYS B 1 42 ? 7.008 22.469 7.828 1 86.62 42 LYS B N 1
ATOM 1519 C CA . LYS B 1 42 ? 8.352 21.922 7.66 1 86.62 42 LYS B CA 1
ATOM 1520 C C . LYS B 1 42 ? 8.641 20.844 8.711 1 86.62 42 LYS B C 1
ATOM 1522 O O . LYS B 1 42 ? 9.773 20.703 9.164 1 86.62 42 LYS B O 1
ATOM 1527 N N . ARG B 1 43 ? 7.594 20.266 9.125 1 92.19 43 ARG B N 1
ATOM 1528 C CA . ARG B 1 43 ? 7.75 19.125 10.039 1 92.19 43 ARG B CA 1
ATOM 1529 C C . ARG B 1 43 ? 7.574 17.797 9.305 1 92.19 43 ARG B C 1
ATOM 1531 O O . ARG B 1 43 ? 6.723 17.688 8.422 1 92.19 43 ARG B O 1
ATOM 1538 N N . ALA B 1 44 ? 8.352 16.859 9.688 1 91.44 44 ALA B N 1
ATOM 1539 C CA . ALA B 1 44 ? 8.195 15.5 9.172 1 91.44 44 ALA B CA 1
ATOM 1540 C C . ALA B 1 44 ? 7.121 14.742 9.945 1 91.44 44 ALA B C 1
ATOM 1542 O O . ALA B 1 44 ? 6.906 14.992 11.133 1 91.44 44 ALA B O 1
ATOM 1543 N N . VAL B 1 45 ? 6.422 13.844 9.273 1 92.5 45 VAL B N 1
ATOM 1544 C CA . VAL B 1 45 ? 5.344 13.086 9.906 1 92.5 45 VAL B CA 1
ATOM 1545 C C . VAL B 1 45 ? 5.637 11.594 9.812 1 92.5 45 VAL B C 1
ATOM 1547 O O . VAL B 1 45 ? 5.793 11.047 8.719 1 92.5 45 VAL B O 1
ATOM 1550 N N . GLU B 1 46 ? 5.688 10.969 10.898 1 92.25 46 GLU B N 1
ATOM 1551 C CA . GLU B 1 46 ? 5.879 9.523 10.961 1 92.25 46 GLU B CA 1
ATOM 1552 C C . GLU B 1 46 ? 4.547 8.789 10.922 1 92.25 46 GLU B C 1
ATOM 1554 O O . GLU B 1 46 ? 3.652 9.062 11.727 1 92.25 46 GLU B O 1
ATOM 1559 N N . ILE B 1 47 ? 4.273 7.762 9.984 1 89.12 47 ILE B N 1
ATOM 1560 C CA . ILE B 1 47 ? 2.99 7.082 9.859 1 89.12 47 ILE B CA 1
ATOM 1561 C C . ILE B 1 47 ? 3.18 5.578 10.047 1 89.12 47 ILE B C 1
ATOM 1563 O O . ILE B 1 47 ? 2.309 4.785 9.68 1 89.12 47 ILE B O 1
ATOM 1567 N N . GLY B 1 48 ? 4.164 5 10.57 1 81.88 48 GLY B N 1
ATOM 1568 C CA . GLY B 1 48 ? 4.426 3.598 10.859 1 81.88 48 GLY B CA 1
ATOM 1569 C C . GLY B 1 48 ? 5.242 2.908 9.781 1 81.88 48 GLY B C 1
ATOM 1570 O O . GLY B 1 48 ? 6.168 2.152 10.086 1 81.88 48 GLY B O 1
ATOM 1571 N N . VAL B 1 49 ? 4.785 3.209 8.5 1 80.81 49 VAL B N 1
ATOM 1572 C CA . VAL B 1 49 ? 5.488 2.539 7.414 1 80.81 49 VAL B CA 1
ATOM 1573 C C . VAL B 1 49 ? 6.578 3.455 6.859 1 80.81 49 VAL B C 1
ATOM 1575 O O . VAL B 1 49 ? 7.32 3.072 5.953 1 80.81 49 VAL B O 1
ATOM 1578 N N . GLY B 1 50 ? 6.664 4.574 7.391 1 84.19 50 GLY B N 1
ATOM 1579 C CA . GLY B 1 50 ? 7.648 5.535 6.918 1 84.19 50 GLY B CA 1
ATOM 1580 C C . GLY B 1 50 ? 7.426 6.934 7.457 1 84.19 50 GLY B C 1
ATOM 1581 O O . GLY B 1 50 ? 6.73 7.113 8.461 1 84.19 50 GLY B O 1
ATOM 1582 N N . THR B 1 51 ? 8.164 7.852 6.762 1 87.25 51 THR B N 1
ATOM 1583 C CA . THR B 1 51 ? 8.117 9.25 7.18 1 87.25 51 THR B CA 1
ATOM 1584 C C . THR B 1 51 ? 7.922 10.164 5.98 1 87.25 51 THR B C 1
ATOM 1586 O O . THR B 1 51 ? 8.57 9.992 4.945 1 87.25 51 THR B O 1
ATOM 1589 N N . PHE B 1 52 ? 6.953 11.055 6.148 1 86.44 52 PHE B N 1
ATOM 1590 C CA . PHE B 1 52 ? 6.781 12.117 5.172 1 86.44 52 PHE B CA 1
ATOM 1591 C C . PHE B 1 52 ? 7.566 13.359 5.582 1 86.44 52 PHE B C 1
ATOM 1593 O O . PHE B 1 52 ? 7.586 13.727 6.762 1 86.44 52 PHE B O 1
ATOM 1600 N N . ALA B 1 53 ? 8.227 13.938 4.645 1 87.75 53 ALA B N 1
ATOM 1601 C CA . ALA B 1 53 ? 8.969 15.156 4.93 1 87.75 53 ALA B CA 1
ATOM 1602 C C . ALA B 1 53 ? 9.062 16.047 3.691 1 87.75 53 ALA B C 1
ATOM 1604 O O . ALA B 1 53 ? 8.711 15.617 2.586 1 87.75 53 ALA B O 1
ATOM 1605 N N . VAL B 1 54 ? 9.406 17.266 3.938 1 84.44 54 VAL B N 1
ATOM 1606 C CA . VAL B 1 54 ? 9.695 18.172 2.834 1 84.44 54 VAL B CA 1
ATOM 1607 C C . VAL B 1 54 ? 11.195 18.422 2.746 1 84.44 54 VAL B C 1
ATOM 1609 O O . VAL B 1 54 ? 11.859 18.609 3.766 1 84.44 54 VAL B O 1
ATOM 1612 N N . VAL B 1 55 ? 11.648 18.234 1.563 1 80.88 55 VAL B N 1
ATOM 1613 C CA . VAL B 1 55 ? 13.078 18.453 1.373 1 80.88 55 VAL B CA 1
ATOM 1614 C C . VAL B 1 55 ? 13.297 19.562 0.347 1 80.88 55 VAL B C 1
ATOM 1616 O O . VAL B 1 55 ? 12.469 19.766 -0.548 1 80.88 55 VAL B O 1
ATOM 1619 N N . PRO B 1 56 ? 14.422 20.25 0.562 1 77.31 56 PRO B N 1
ATOM 1620 C CA . PRO B 1 56 ? 14.75 21.266 -0.443 1 77.31 56 PRO B CA 1
ATOM 1621 C C . PRO B 1 56 ? 15.062 20.672 -1.811 1 77.31 56 PRO B C 1
ATOM 1623 O O . PRO B 1 56 ? 15.688 19.609 -1.894 1 77.31 56 PRO B O 1
ATOM 1626 N N . ALA B 1 57 ? 14.445 21.281 -2.787 1 76.69 57 ALA B N 1
ATOM 1627 C CA . ALA B 1 57 ? 14.727 20.906 -4.172 1 76.69 57 ALA B CA 1
ATOM 1628 C C . ALA B 1 57 ? 14.898 22.141 -5.051 1 76.69 57 ALA B C 1
ATOM 1630 O O . ALA B 1 57 ? 14.82 23.266 -4.562 1 76.69 57 ALA B O 1
ATOM 1631 N N . ARG B 1 58 ? 15.477 21.859 -6.238 1 76.31 58 ARG B N 1
ATOM 1632 C CA . ARG B 1 58 ? 15.641 22.922 -7.219 1 76.31 58 ARG B CA 1
ATOM 1633 C C . ARG B 1 58 ? 14.766 22.688 -8.438 1 76.31 58 ARG B C 1
ATOM 1635 O O . ARG B 1 58 ? 14.609 21.547 -8.883 1 76.31 58 ARG B O 1
ATOM 1642 N N . ALA B 1 59 ? 13.898 23.625 -8.688 1 73.12 59 ALA B N 1
ATOM 1643 C CA . ALA B 1 59 ? 13.062 23.531 -9.883 1 73.12 59 ALA B CA 1
ATOM 1644 C C . ALA B 1 59 ? 13.477 24.578 -10.922 1 73.12 59 ALA B C 1
ATOM 1646 O O . ALA B 1 59 ? 13.688 25.75 -10.586 1 73.12 59 ALA B O 1
ATOM 1647 N N . ARG B 1 60 ? 13.766 24.094 -12.148 1 75.12 60 ARG B N 1
ATOM 1648 C CA . ARG B 1 60 ? 14.125 25.016 -13.227 1 75.12 60 ARG B CA 1
ATOM 1649 C C . ARG B 1 60 ? 12.891 25.734 -13.766 1 75.12 60 ARG B C 1
ATOM 1651 O O . ARG B 1 60 ? 11.852 25.109 -14 1 75.12 60 ARG B O 1
ATOM 1658 N N . VAL B 1 61 ? 12.812 26.906 -13.547 1 69.94 61 VAL B N 1
ATOM 1659 C CA . VAL B 1 61 ? 11.734 27.719 -14.102 1 69.94 61 VAL B CA 1
ATOM 1660 C C . VAL B 1 61 ? 12.242 28.484 -15.312 1 69.94 61 VAL B C 1
ATOM 1662 O O . VAL B 1 61 ? 12.961 29.484 -15.164 1 69.94 61 VAL B O 1
ATOM 1665 N N . GLY B 1 62 ? 11.992 27.891 -16.531 1 70.5 62 GLY B N 1
ATOM 1666 C CA . GLY B 1 62 ? 12.477 28.484 -17.75 1 70.5 62 GLY B CA 1
ATOM 1667 C C . GLY B 1 62 ? 13.891 28.078 -18.109 1 70.5 62 GLY B C 1
ATOM 1668 O O . GLY B 1 62 ? 14.359 27.016 -17.688 1 70.5 62 GLY B O 1
ATOM 1669 N N . GLU B 1 63 ? 14.586 28.672 -19.062 1 72.5 63 GLU B N 1
ATOM 1670 C CA . GLU B 1 63 ? 15.891 28.328 -19.609 1 72.5 63 GLU B CA 1
ATOM 1671 C C . GLU B 1 63 ? 17.016 28.641 -18.609 1 72.5 63 GLU B C 1
ATOM 1673 O O . GLU B 1 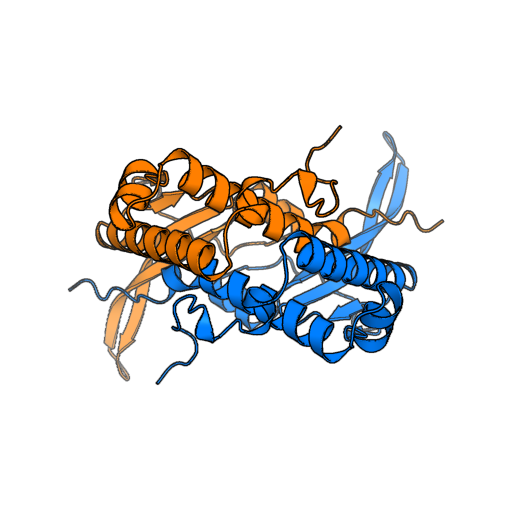63 ? 18.016 27.938 -18.562 1 72.5 63 GLU B O 1
ATOM 1678 N N . ASP B 1 64 ? 16.875 29.531 -17.781 1 69 64 ASP B N 1
ATOM 1679 C CA . ASP B 1 64 ? 18.078 29.984 -17.078 1 69 64 ASP B CA 1
ATOM 1680 C C . ASP B 1 64 ? 17.797 30.203 -15.602 1 69 64 ASP B C 1
ATOM 1682 O O . ASP B 1 64 ? 18.641 30.75 -14.883 1 69 64 ASP B O 1
ATOM 1686 N N . LYS B 1 65 ? 16.641 29.922 -15.125 1 77.75 65 LYS B N 1
ATOM 1687 C CA . LYS B 1 65 ? 16.375 30.234 -13.719 1 77.75 65 LYS B CA 1
ATOM 1688 C C . LYS B 1 65 ? 16.062 28.969 -12.93 1 77.75 65 LYS B C 1
ATOM 1690 O O . LYS B 1 65 ? 15.273 28.141 -13.375 1 77.75 65 LYS B O 1
ATOM 1695 N N . VAL B 1 66 ? 16.875 28.75 -11.93 1 75.5 66 VAL B N 1
ATOM 1696 C CA . VAL B 1 66 ? 16.656 27.656 -10.984 1 75.5 66 VAL B CA 1
ATOM 1697 C C . VAL B 1 66 ? 16.141 28.219 -9.664 1 75.5 66 VAL B C 1
ATOM 1699 O O . VAL B 1 66 ? 16.75 29.125 -9.078 1 75.5 66 VAL B O 1
ATOM 1702 N N . LEU B 1 67 ? 14.914 28 -9.352 1 79.06 67 LEU B N 1
ATOM 1703 C CA . LEU B 1 67 ? 14.32 28.469 -8.109 1 79.06 67 LEU B CA 1
ATOM 1704 C C . LEU B 1 67 ? 14.305 27.359 -7.062 1 79.06 67 LEU B C 1
ATOM 1706 O O . LEU B 1 67 ? 14.109 26.188 -7.398 1 79.06 67 LEU B O 1
ATOM 1710 N N . PRO B 1 68 ? 14.578 27.797 -5.828 1 77.94 68 PRO B N 1
ATOM 1711 C CA . PRO B 1 68 ? 14.461 26.828 -4.738 1 77.94 68 PRO B CA 1
ATOM 1712 C C . PRO B 1 68 ? 13.016 26.438 -4.453 1 77.94 68 PRO B C 1
ATOM 1714 O O . PRO B 1 68 ? 12.133 27.297 -4.434 1 77.94 68 PRO B O 1
ATOM 1717 N N . VAL B 1 69 ? 12.797 25.141 -4.5 1 77.44 69 VAL B N 1
ATOM 1718 C CA . VAL B 1 69 ? 11.469 24.641 -4.168 1 77.44 69 VAL B CA 1
ATOM 1719 C C . VAL B 1 69 ? 11.57 23.578 -3.072 1 77.44 69 VAL B C 1
ATOM 1721 O O . VAL B 1 69 ? 12.672 23.172 -2.697 1 77.44 69 VAL B O 1
ATOM 1724 N N . GLU B 1 70 ? 10.508 23.438 -2.383 1 79 70 GLU B N 1
ATOM 1725 C CA . GLU B 1 70 ? 10.414 22.328 -1.441 1 79 70 GLU B CA 1
ATOM 1726 C C . GLU B 1 70 ? 9.484 21.234 -1.964 1 79 70 GLU B C 1
ATOM 1728 O O . GLU B 1 70 ? 8.461 21.531 -2.586 1 79 70 GLU B O 1
ATOM 1733 N N . ARG B 1 71 ? 9.961 20.062 -1.77 1 77.88 71 ARG B N 1
ATOM 1734 C CA . ARG B 1 71 ? 9.172 18.938 -2.26 1 77.88 71 ARG B CA 1
ATOM 1735 C C . ARG B 1 71 ? 8.914 17.922 -1.15 1 77.88 71 ARG B C 1
ATOM 1737 O O . ARG B 1 71 ? 9.812 17.609 -0.362 1 77.88 71 ARG B O 1
ATOM 1744 N N . PRO B 1 72 ? 7.691 17.531 -1.029 1 80.25 72 PRO B N 1
ATOM 1745 C CA . PRO B 1 72 ? 7.434 16.438 -0.086 1 80.25 72 PRO B CA 1
ATOM 1746 C C . PRO B 1 72 ? 8.086 15.117 -0.512 1 80.25 72 PRO B C 1
ATOM 1748 O O . PRO B 1 72 ? 8.133 14.805 -1.705 1 80.25 72 PRO B O 1
ATOM 1751 N N . VAL B 1 73 ? 8.641 14.422 0.373 1 80.12 73 VAL B N 1
ATOM 1752 C CA . VAL B 1 73 ? 9.242 13.117 0.127 1 80.12 73 VAL B CA 1
ATOM 1753 C C . VAL B 1 73 ? 8.734 12.109 1.155 1 80.12 73 VAL B C 1
ATOM 1755 O O . VAL B 1 73 ? 8.258 12.492 2.227 1 80.12 73 VAL B O 1
ATOM 1758 N N . PHE B 1 74 ? 8.688 10.828 0.719 1 81 74 PHE B N 1
ATOM 1759 C CA . PHE B 1 74 ? 8.367 9.719 1.607 1 81 74 PHE B CA 1
ATOM 1760 C C . PHE B 1 74 ? 9.578 8.812 1.804 1 81 74 PHE B C 1
ATOM 1762 O O . PHE B 1 74 ? 10.141 8.305 0.833 1 81 74 PHE B O 1
ATOM 1769 N N . LYS B 1 75 ? 10.016 8.719 2.957 1 81.88 75 LYS B N 1
ATOM 1770 C CA . LYS B 1 75 ? 11.094 7.805 3.322 1 81.88 75 LYS B CA 1
ATOM 1771 C C . LYS B 1 75 ? 10.539 6.559 4.016 1 81.88 75 LYS B C 1
ATOM 1773 O O . LYS B 1 75 ? 10.047 6.637 5.141 1 81.88 75 LYS B O 1
ATOM 1778 N N . PRO B 1 76 ? 10.594 5.41 3.332 1 80.06 76 PRO B N 1
ATOM 1779 C CA . PRO B 1 76 ? 10.125 4.184 3.982 1 80.06 76 PRO B CA 1
ATOM 1780 C C . PRO B 1 76 ? 10.93 3.826 5.227 1 80.06 76 PRO B C 1
ATOM 1782 O O . PRO B 1 76 ? 12.109 4.18 5.328 1 80.06 76 PRO B O 1
ATOM 1785 N N . CYS B 1 77 ? 10.32 3.117 6.113 1 79.81 77 CYS B N 1
ATOM 1786 C CA . CYS B 1 77 ? 11.023 2.67 7.309 1 79.81 77 CYS B CA 1
ATOM 1787 C C . CYS B 1 77 ? 12.031 1.578 6.969 1 79.81 77 CYS B C 1
ATOM 1789 O O . CYS B 1 77 ? 12 1.016 5.871 1 79.81 77 CYS B O 1
ATOM 1791 N N . ARG B 1 78 ? 12.859 1.305 7.855 1 75.38 78 ARG B N 1
ATOM 1792 C CA . ARG B 1 78 ? 13.961 0.37 7.656 1 75.38 78 ARG B CA 1
ATOM 1793 C C . ARG B 1 78 ? 13.453 -1.007 7.25 1 75.38 78 ARG B C 1
ATOM 1795 O O . ARG B 1 78 ? 14.016 -1.648 6.359 1 75.38 78 ARG B O 1
ATOM 1802 N N . LEU B 1 79 ? 12.398 -1.419 7.844 1 70.75 79 LEU B N 1
ATOM 1803 C CA . LEU B 1 79 ? 11.844 -2.742 7.578 1 70.75 79 LEU B CA 1
ATOM 1804 C C . LEU B 1 79 ? 11.375 -2.855 6.133 1 70.75 79 LEU B C 1
ATOM 1806 O O . LEU B 1 79 ? 11.641 -3.859 5.469 1 70.75 79 LEU B O 1
ATOM 1810 N N . LEU B 1 80 ? 10.68 -1.827 5.684 1 70.31 80 LEU B N 1
ATOM 1811 C CA . LEU B 1 80 ? 10.18 -1.834 4.312 1 70.31 80 LEU B CA 1
ATOM 1812 C C . LEU B 1 80 ? 11.336 -1.777 3.314 1 70.31 80 LEU B C 1
ATOM 1814 O O . LEU B 1 80 ? 11.289 -2.438 2.273 1 70.31 80 LEU B O 1
ATOM 1818 N N . LYS B 1 81 ? 12.352 -1.06 3.674 1 71.38 81 LYS B N 1
ATOM 1819 C CA . LYS B 1 81 ? 13.539 -0.959 2.824 1 71.38 81 LYS B CA 1
ATOM 1820 C C . LYS B 1 81 ? 14.227 -2.312 2.686 1 71.38 81 LYS B C 1
ATOM 1822 O O . LYS B 1 81 ? 14.617 -2.707 1.583 1 71.38 81 LYS B O 1
ATOM 1827 N N . LYS B 1 82 ? 14.445 -2.91 3.736 1 68.19 82 LYS B N 1
ATOM 1828 C CA . LYS B 1 82 ? 15.117 -4.207 3.748 1 68.19 82 LYS B CA 1
ATOM 1829 C C . LYS B 1 82 ? 14.305 -5.25 2.982 1 68.19 82 LYS B C 1
ATOM 1831 O O . LYS B 1 82 ? 14.867 -6.047 2.227 1 68.19 82 LYS B O 1
ATOM 1836 N N . PHE B 1 83 ? 13.078 -5.184 3.23 1 63.72 83 PHE B N 1
ATOM 1837 C CA . PHE B 1 83 ? 12.195 -6.191 2.658 1 63.72 83 PHE B CA 1
ATOM 1838 C C . PHE B 1 83 ? 12.062 -6.008 1.152 1 63.72 83 PHE B C 1
ATOM 1840 O O . PHE B 1 83 ? 12.039 -6.984 0.4 1 63.72 83 PHE B O 1
ATOM 1847 N N . TYR B 1 84 ? 11.945 -4.871 0.784 1 61.41 84 TYR B N 1
ATOM 1848 C CA . TYR B 1 84 ? 11.68 -4.633 -0.63 1 61.41 84 TYR B CA 1
ATOM 1849 C C . TYR B 1 84 ? 12.953 -4.207 -1.358 1 61.41 84 TYR B C 1
ATOM 1851 O O . TYR B 1 84 ? 12.914 -3.902 -2.553 1 61.41 84 TYR B O 1
ATOM 1859 N N . LYS B 1 85 ? 14.188 -4.344 -0.564 1 63.06 85 LYS B N 1
ATOM 1860 C CA . LYS B 1 85 ? 15.484 -3.979 -1.132 1 63.06 85 LYS B CA 1
ATOM 1861 C C . LYS B 1 85 ? 15.414 -2.639 -1.857 1 63.06 85 LYS B C 1
ATOM 1863 O O . LYS B 1 85 ? 15.867 -2.52 -2.998 1 63.06 85 LYS B O 1
ATOM 1868 N N . LEU B 1 86 ? 14.672 -1.812 -1.207 1 58.72 86 LEU B N 1
ATOM 1869 C CA . LEU B 1 86 ? 14.531 -0.466 -1.754 1 58.72 86 LEU B CA 1
ATOM 1870 C C . LEU B 1 86 ? 15.781 0.366 -1.478 1 58.72 86 LEU B C 1
ATOM 1872 O O . LEU B 1 86 ? 16.188 0.511 -0.324 1 58.72 86 LEU B O 1
ATOM 1876 N N . LYS B 1 87 ? 16.797 0.312 -2.264 1 55.88 87 LYS B N 1
ATOM 1877 C CA . LYS B 1 87 ? 17.906 1.254 -2.072 1 55.88 87 LYS B CA 1
ATOM 1878 C C . LYS B 1 87 ? 17.438 2.689 -2.305 1 55.88 87 LYS B C 1
ATOM 1880 O O . LYS B 1 87 ? 16.984 3.029 -3.396 1 55.88 87 LYS B O 1
ATOM 1885 N N . CYS B 1 88 ? 16.906 3.273 -1.39 1 52.78 88 CYS B N 1
ATOM 1886 C CA . CYS B 1 88 ? 16.359 4.621 -1.502 1 52.78 88 CYS B CA 1
ATOM 1887 C C . CYS B 1 88 ? 17.469 5.645 -1.728 1 52.78 88 CYS B C 1
ATOM 1889 O O . CYS B 1 88 ? 18.562 5.508 -1.18 1 52.78 88 CYS B O 1
ATOM 1891 N N . ALA B 1 89 ? 17.344 6.316 -2.836 1 54.31 89 ALA B N 1
ATOM 1892 C CA . ALA B 1 89 ? 18.234 7.477 -2.893 1 54.31 89 ALA B CA 1
ATOM 1893 C C . ALA B 1 89 ? 18.266 8.203 -1.552 1 54.31 89 ALA B C 1
ATOM 1895 O O . ALA B 1 89 ? 17.266 8.234 -0.829 1 54.31 89 ALA B O 1
ATOM 1896 N N . LYS B 1 90 ? 19.391 8.336 -1.127 1 56.97 90 LYS B N 1
ATOM 1897 C CA . LYS B 1 90 ? 19.625 9.047 0.126 1 56.97 90 LYS B CA 1
ATOM 1898 C C . LYS B 1 90 ? 18.797 10.328 0.204 1 56.97 90 LYS B C 1
ATOM 1900 O O . LYS B 1 90 ? 19.25 11.383 -0.245 1 56.97 90 LYS B O 1
ATOM 1905 N N . THR B 1 91 ? 17.516 10.305 -0.131 1 59.62 91 THR B N 1
ATOM 1906 C CA . THR B 1 91 ? 16.844 11.539 0.266 1 59.62 91 THR B CA 1
ATOM 1907 C C . THR B 1 91 ? 17.031 11.797 1.761 1 59.62 91 THR B C 1
ATOM 1909 O O . THR B 1 91 ? 16.562 11.008 2.588 1 59.62 91 THR B O 1
ATOM 1912 N N . LYS B 1 92 ? 17.984 12.484 1.985 1 71.38 92 LYS B N 1
ATOM 1913 C CA . LYS B 1 92 ? 18.312 12.781 3.375 1 71.38 92 LYS B CA 1
ATOM 1914 C C . LYS B 1 92 ? 17.375 13.844 3.949 1 71.38 92 LYS B C 1
ATOM 1916 O O . LYS B 1 92 ? 17.328 14.969 3.449 1 71.38 92 LYS B O 1
ATOM 1921 N N . ILE B 1 93 ? 16.391 13.336 4.711 1 77.44 93 ILE B N 1
ATOM 1922 C CA . ILE B 1 93 ? 15.688 14.305 5.539 1 77.44 93 ILE B CA 1
ATOM 1923 C C . ILE B 1 93 ? 16.672 14.984 6.496 1 77.44 93 ILE B C 1
ATOM 1925 O O . ILE B 1 93 ? 17.391 14.305 7.23 1 77.44 93 ILE B O 1
ATOM 1929 N N . PRO B 1 94 ? 16.766 16.219 6.348 1 77.19 94 PRO B N 1
ATOM 1930 C CA . PRO B 1 94 ? 17.719 16.891 7.25 1 77.19 94 PRO B CA 1
ATOM 1931 C C . PRO B 1 94 ? 17.531 16.469 8.703 1 77.19 94 PRO B C 1
ATOM 1933 O O . PRO B 1 94 ? 16.406 16.375 9.188 1 77.19 94 PRO B O 1
ATOM 1936 N N . ASP B 1 95 ? 18.531 16.266 9.375 1 77.25 95 ASP B N 1
ATOM 1937 C CA . ASP B 1 95 ? 18.547 15.82 10.773 1 77.25 95 ASP B CA 1
ATOM 1938 C C . ASP B 1 95 ? 17.797 16.812 11.664 1 77.25 95 ASP B C 1
ATOM 1940 O O . ASP B 1 95 ? 17.234 16.438 12.688 1 77.25 95 ASP B O 1
ATOM 1944 N N . GLU B 1 96 ? 17.828 17.953 11.195 1 81.31 96 GLU B N 1
ATOM 1945 C CA . GLU B 1 96 ? 17.25 19.016 12.023 1 81.31 96 GLU B CA 1
ATOM 1946 C C . GLU B 1 96 ? 15.734 19.078 11.852 1 81.31 96 GLU B C 1
ATOM 1948 O O . GLU B 1 96 ? 15.047 19.766 12.617 1 81.31 96 GLU B O 1
ATOM 1953 N N . THR B 1 97 ? 15.156 18.312 11.008 1 87.38 97 THR B N 1
ATOM 1954 C CA . THR B 1 97 ? 13.719 18.375 10.766 1 87.38 97 THR B CA 1
ATOM 1955 C C . THR B 1 97 ? 12.945 17.766 11.93 1 87.38 97 THR B C 1
ATOM 1957 O O . THR B 1 97 ? 13.102 16.578 12.234 1 87.38 97 THR B O 1
ATOM 1960 N N . PRO B 1 98 ? 12.18 18.609 12.688 1 91.62 98 PRO B N 1
ATOM 1961 C CA . PRO B 1 98 ? 11.359 18.016 13.758 1 91.62 98 PRO B CA 1
ATOM 1962 C C . PRO B 1 98 ? 10.359 17 13.234 1 91.62 98 PRO B C 1
ATOM 1964 O O . PRO B 1 98 ? 9.781 17.188 12.156 1 91.62 98 PRO B O 1
ATOM 1967 N N . SER B 1 99 ? 10.211 15.969 13.805 1 92.25 99 SER B N 1
ATOM 1968 C CA . SER B 1 99 ? 9.305 14.891 13.422 1 92.25 99 SER B CA 1
ATOM 1969 C C . SER B 1 99 ? 8.172 14.734 14.422 1 92.25 99 SER B C 1
ATOM 1971 O O . SER B 1 99 ? 8.383 14.836 15.633 1 92.25 99 SER B O 1
ATOM 1973 N N . VAL B 1 100 ? 6.98 14.562 13.938 1 95.44 100 VAL B N 1
ATOM 1974 C CA . VAL B 1 100 ? 5.816 14.367 14.797 1 95.44 100 VAL B CA 1
ATOM 1975 C C . VAL B 1 100 ? 5.059 13.109 14.359 1 95.44 100 VAL B C 1
ATOM 1977 O O . VAL B 1 100 ? 5.098 12.734 13.188 1 95.44 100 VAL B O 1
ATOM 1980 N N . PRO B 1 101 ? 4.398 12.414 15.289 1 95.75 101 PRO B N 1
ATOM 1981 C CA . PRO B 1 101 ? 3.514 11.305 14.938 1 95.75 101 PRO B CA 1
ATOM 1982 C C . PRO B 1 101 ? 2.16 11.773 14.406 1 95.75 101 PRO B C 1
ATOM 1984 O O . PRO B 1 101 ? 1.861 12.977 14.445 1 95.75 101 PRO B O 1
ATOM 1987 N N . LEU B 1 102 ? 1.449 10.891 13.867 1 95.38 102 LEU B N 1
ATOM 1988 C CA . LEU B 1 102 ? 0.064 11.219 13.547 1 95.38 102 LEU B CA 1
ATOM 1989 C C . LEU B 1 102 ? -0.708 11.602 14.805 1 95.38 102 LEU B C 1
ATOM 1991 O O . LEU B 1 102 ? -0.55 10.969 15.852 1 95.38 102 LEU B O 1
ATOM 1995 N N . ASP B 1 103 ? -1.375 12.672 14.742 1 97.19 103 ASP B N 1
ATOM 1996 C CA . ASP B 1 103 ? -2.254 13.07 15.836 1 97.19 103 ASP B CA 1
ATOM 1997 C C . ASP B 1 103 ? -3.666 12.523 15.633 1 97.19 103 ASP B C 1
ATOM 1999 O O . ASP B 1 103 ? -4.531 13.211 15.086 1 97.19 103 ASP B O 1
ATOM 2003 N N . PHE B 1 104 ? -3.898 11.352 16.125 1 97.75 104 PHE B N 1
ATOM 2004 C CA . PHE B 1 104 ? -5.156 10.641 15.891 1 97.75 104 PHE B CA 1
ATOM 2005 C C . PHE B 1 104 ? -6.32 11.398 16.516 1 97.75 104 PHE B C 1
ATOM 2007 O O . PHE B 1 104 ? -7.453 11.312 16.031 1 97.75 104 PHE B O 1
ATOM 2014 N N . GLU B 1 105 ? -6.008 12.094 17.609 1 98 105 GLU B N 1
ATOM 2015 C CA . GLU B 1 105 ? -7.051 12.906 18.234 1 98 105 GLU B CA 1
ATOM 2016 C C . GLU B 1 105 ? -7.52 14.016 17.312 1 98 105 GLU B C 1
ATOM 2018 O O . GLU B 1 105 ? -8.719 14.211 17.125 1 98 105 GLU B O 1
ATOM 2023 N N . GLN B 1 106 ? -6.609 14.734 16.734 1 97.94 106 GLN B N 1
ATOM 2024 C CA . GLN B 1 106 ? -6.949 15.828 15.828 1 97.94 106 GLN B CA 1
ATOM 2025 C C . GLN B 1 106 ? -7.629 15.312 14.57 1 97.94 106 GLN B C 1
ATOM 2027 O O . GLN B 1 106 ? -8.617 15.883 14.109 1 97.94 106 GLN B O 1
ATOM 2032 N N . ILE B 1 107 ? -7.086 14.242 14 1 97.31 107 ILE B N 1
ATOM 2033 C CA . ILE B 1 107 ? -7.641 13.641 12.789 1 97.31 107 ILE B CA 1
ATOM 2034 C C . ILE B 1 107 ? -9.078 13.195 13.047 1 97.31 107 ILE B C 1
ATOM 2036 O O . ILE B 1 107 ? -9.969 13.438 12.227 1 97.31 107 ILE B O 1
ATOM 2040 N N . ALA B 1 108 ? -9.297 12.547 14.188 1 98.31 108 ALA B N 1
ATOM 2041 C CA . ALA B 1 108 ? -10.625 12.055 14.562 1 98.31 108 ALA B CA 1
ATOM 2042 C C . ALA B 1 108 ? -11.602 13.211 14.742 1 98.31 108 ALA B C 1
ATOM 2044 O O . ALA B 1 108 ? -12.75 13.133 14.305 1 98.31 108 ALA B O 1
ATOM 2045 N N . ALA B 1 109 ? -11.148 14.289 15.391 1 98.12 109 ALA B N 1
ATOM 2046 C CA . ALA B 1 109 ? -12 15.453 15.633 1 98.12 109 ALA B CA 1
ATOM 2047 C C . ALA B 1 109 ? -12.438 16.094 14.32 1 98.12 109 ALA B C 1
ATOM 2049 O O . ALA B 1 109 ? -13.57 16.562 14.195 1 98.12 109 ALA B O 1
ATOM 2050 N N . ASP B 1 110 ? -11.578 16.062 13.336 1 96.69 110 ASP B N 1
ATOM 2051 C CA . ASP B 1 110 ? -11.844 16.688 12.047 1 96.69 110 ASP B CA 1
ATOM 2052 C C . ASP B 1 110 ? -13.016 16 11.336 1 96.69 110 ASP B C 1
ATOM 2054 O O . ASP B 1 110 ? -13.703 16.641 10.523 1 96.69 110 ASP B O 1
ATOM 2058 N N . ILE B 1 111 ? -13.25 14.805 11.594 1 97.19 111 ILE B N 1
ATOM 2059 C CA . ILE B 1 111 ? -14.289 14.07 10.875 1 97.19 111 ILE B CA 1
ATOM 2060 C C . ILE B 1 111 ? -15.336 13.562 11.867 1 97.19 111 ILE B C 1
ATOM 2062 O O . ILE B 1 111 ? -16.188 12.742 11.508 1 97.19 111 ILE B O 1
ATOM 2066 N N . HIS B 1 112 ? -15.297 13.883 13.094 1 97.62 112 HIS B N 1
ATOM 2067 C CA . HIS B 1 112 ? -16.266 13.562 14.141 1 97.62 112 HIS B CA 1
ATOM 2068 C C . HIS B 1 112 ? -16.312 12.062 14.406 1 97.62 112 HIS B C 1
ATOM 2070 O O . HIS B 1 112 ? -17.391 11.477 14.469 1 97.62 112 HIS B O 1
ATOM 2076 N N . PHE B 1 113 ? -15.156 11.445 14.445 1 97.56 113 PHE B N 1
ATOM 2077 C CA . PHE B 1 113 ? -14.977 10.047 14.828 1 97.56 113 PHE B CA 1
ATOM 2078 C C . PHE B 1 113 ? -14.312 9.938 16.188 1 97.56 113 PHE B C 1
ATOM 2080 O O . PHE B 1 113 ? -13.828 10.938 16.734 1 97.56 113 PHE B O 1
ATOM 2087 N N . ARG B 1 114 ? -14.391 8.75 16.75 1 97.62 114 ARG B N 1
ATOM 2088 C CA . ARG B 1 114 ? -13.594 8.461 17.938 1 97.62 114 ARG B CA 1
ATOM 2089 C C . ARG B 1 114 ? -12.125 8.258 17.578 1 97.62 114 ARG B C 1
ATOM 2091 O O . ARG B 1 114 ? -11.812 7.652 16.547 1 97.62 114 ARG B O 1
ATOM 2098 N N . ARG B 1 115 ? -11.289 8.695 18.438 1 97.94 115 ARG B N 1
ATOM 2099 C CA . ARG B 1 115 ? -9.844 8.578 18.234 1 97.94 115 ARG B CA 1
ATOM 2100 C C . ARG B 1 115 ? -9.445 7.129 17.984 1 97.94 115 ARG B C 1
ATOM 2102 O O . ARG B 1 115 ? -8.641 6.848 17.094 1 97.94 115 ARG B O 1
ATOM 2109 N N . GLU B 1 116 ? -10.07 6.258 18.75 1 97.69 116 GLU B N 1
ATOM 2110 C CA . GLU B 1 116 ? -9.711 4.84 18.688 1 97.69 116 GLU B CA 1
ATOM 2111 C C . GLU B 1 116 ? -10.055 4.254 17.312 1 97.69 116 GLU B C 1
ATOM 2113 O O . GLU B 1 116 ? -9.32 3.412 16.797 1 97.69 116 GLU B O 1
ATOM 2118 N N . ILE B 1 117 ? -11.094 4.695 16.797 1 97.88 117 ILE B N 1
ATOM 2119 C CA . ILE B 1 117 ? -11.531 4.203 15.492 1 97.88 117 ILE B CA 1
ATOM 2120 C C . ILE B 1 117 ? -10.555 4.66 14.414 1 97.88 117 ILE B C 1
ATOM 2122 O O . ILE B 1 117 ? -10.156 3.869 13.555 1 97.88 117 ILE B O 1
ATOM 2126 N N . VAL B 1 118 ? -10.125 5.863 14.461 1 97.69 118 VAL B N 1
ATOM 2127 C CA . VAL B 1 118 ? -9.203 6.438 13.484 1 97.69 118 VAL B CA 1
ATOM 2128 C C . VAL B 1 118 ? -7.852 5.73 13.578 1 97.69 118 VAL B C 1
ATOM 2130 O O . VAL B 1 118 ? -7.293 5.312 12.555 1 97.69 118 VAL B O 1
ATOM 2133 N N . GLU B 1 119 ? -7.398 5.598 14.758 1 97.5 119 GLU B N 1
ATOM 2134 C CA . GLU B 1 119 ? -6.117 4.938 14.969 1 97.5 119 GLU B CA 1
ATOM 2135 C C . GLU B 1 119 ? -6.145 3.5 14.453 1 97.5 119 GLU B C 1
ATOM 2137 O O . GLU B 1 119 ? -5.238 3.076 13.734 1 97.5 119 GLU B O 1
ATOM 2142 N N . ARG B 1 120 ? -7.16 2.807 14.82 1 96.5 120 ARG B N 1
ATOM 2143 C CA . ARG B 1 120 ? -7.281 1.417 14.391 1 96.5 120 ARG B CA 1
ATOM 2144 C C . ARG B 1 120 ? -7.469 1.327 12.883 1 96.5 120 ARG B C 1
ATOM 2146 O O . ARG B 1 120 ? -6.91 0.439 12.234 1 96.5 120 ARG B O 1
ATOM 2153 N N . CYS B 1 121 ? -8.234 2.189 12.305 1 96.81 121 CYS B N 1
ATOM 2154 C CA . CYS B 1 121 ? -8.461 2.199 10.859 1 96.81 121 CYS B CA 1
ATOM 2155 C C . CYS B 1 121 ? -7.152 2.379 10.102 1 96.81 121 CYS B C 1
ATOM 2157 O O . CYS B 1 121 ? -6.867 1.637 9.164 1 96.81 121 CYS B O 1
ATOM 2159 N N . ILE B 1 122 ? -6.348 3.318 10.508 1 94.81 122 ILE B N 1
ATOM 2160 C CA . ILE B 1 122 ? -5.074 3.604 9.852 1 94.81 122 ILE B CA 1
ATOM 2161 C C . ILE B 1 122 ? -4.129 2.418 10.023 1 94.81 122 ILE B C 1
ATOM 2163 O O . ILE B 1 122 ? -3.537 1.938 9.055 1 94.81 122 ILE B O 1
ATOM 2167 N N . HIS B 1 123 ? -4.121 1.927 11.234 1 93.44 123 HIS B N 1
ATOM 2168 C CA . HIS B 1 123 ? -3.25 0.792 11.516 1 93.44 123 HIS B CA 1
ATOM 2169 C C . HIS B 1 123 ? -3.656 -0.432 10.703 1 93.44 123 HIS B C 1
ATOM 2171 O O . HIS B 1 123 ? -2.809 -1.08 10.086 1 93.44 123 HIS B O 1
ATOM 2177 N N . GLU B 1 124 ? -4.902 -0.779 10.734 1 94 124 GLU B N 1
ATOM 2178 C CA . GLU B 1 124 ? -5.406 -1.947 10.016 1 94 124 GLU B CA 1
ATOM 2179 C C . GLU B 1 124 ? -5.242 -1.781 8.508 1 94 124 GLU B C 1
ATOM 2181 O O . GLU B 1 124 ? -4.984 -2.754 7.793 1 94 124 GLU B O 1
ATOM 2186 N N . THR B 1 125 ? -5.445 -0.549 8 1 92.69 125 THR B N 1
ATOM 2187 C CA . THR B 1 125 ? -5.223 -0.294 6.586 1 92.69 125 THR B CA 1
ATOM 2188 C C . THR B 1 125 ? -3.768 -0.566 6.207 1 92.69 125 THR B C 1
ATOM 2190 O O . THR B 1 125 ? -3.496 -1.222 5.199 1 92.69 125 THR B O 1
ATOM 2193 N N . LEU B 1 126 ? -2.859 -0.074 7.02 1 88.44 126 LEU B N 1
ATOM 2194 C CA . LEU B 1 126 ? -1.438 -0.285 6.762 1 88.44 126 LEU B CA 1
ATOM 2195 C C . LEU B 1 126 ? -1.082 -1.765 6.859 1 88.44 126 LEU B C 1
ATOM 2197 O O . LEU B 1 126 ? -0.284 -2.268 6.062 1 88.44 126 LEU B O 1
ATOM 2201 N N . LEU B 1 127 ? -1.659 -2.451 7.816 1 86.5 127 LEU B N 1
ATOM 2202 C CA . LEU B 1 127 ? -1.478 -3.893 7.926 1 86.5 127 LEU B CA 1
ATOM 2203 C C . LEU B 1 127 ? -1.993 -4.605 6.68 1 86.5 127 LEU B C 1
ATOM 2205 O O . LEU B 1 127 ? -1.352 -5.527 6.176 1 86.5 127 LEU B O 1
ATOM 2209 N N . PHE B 1 128 ? -3.15 -4.164 6.199 1 89 128 PHE B N 1
ATOM 2210 C CA . PHE B 1 128 ? -3.742 -4.719 4.984 1 89 128 PHE B CA 1
ATOM 2211 C C . PHE B 1 128 ? -2.822 -4.508 3.789 1 89 128 PHE B C 1
ATOM 2213 O O . PHE B 1 128 ? -2.609 -5.422 2.994 1 89 128 PHE B O 1
ATOM 2220 N N . PHE B 1 129 ? -2.285 -3.375 3.668 1 83.12 129 PHE B N 1
ATOM 2221 C CA . PHE B 1 129 ? -1.373 -3.059 2.576 1 83.12 129 PHE B CA 1
ATOM 2222 C C . PHE B 1 129 ? -0.133 -3.943 2.631 1 83.12 129 PHE B C 1
ATOM 2224 O O . PHE B 1 129 ? 0.309 -4.465 1.605 1 83.12 129 PHE B O 1
ATOM 2231 N N . ALA B 1 130 ? 0.392 -4.133 3.799 1 78.06 130 ALA B N 1
ATOM 2232 C CA . ALA B 1 130 ? 1.591 -4.949 3.984 1 78.06 130 ALA B CA 1
ATOM 2233 C C . ALA B 1 130 ? 1.32 -6.41 3.635 1 78.06 130 ALA B C 1
ATOM 2235 O O . ALA B 1 130 ? 2.146 -7.062 2.996 1 78.06 130 ALA B O 1
ATOM 2236 N N . GLY B 1 131 ? 0.194 -6.895 4.031 1 78.19 131 GLY B N 1
ATOM 2237 C CA . GLY B 1 131 ? -0.179 -8.273 3.768 1 78.19 131 GLY B CA 1
ATOM 2238 C C . GLY B 1 131 ? -0.412 -8.562 2.295 1 78.19 131 GLY B C 1
ATOM 2239 O O . GLY B 1 131 ? -0.009 -9.609 1.788 1 78.19 131 GLY B O 1
ATOM 2240 N N . ALA B 1 132 ? -1.048 -7.57 1.688 1 77.38 132 ALA B N 1
ATOM 2241 C CA . ALA B 1 132 ? -1.366 -7.734 0.271 1 77.38 132 ALA B CA 1
ATOM 2242 C C . ALA B 1 132 ? -0.096 -7.824 -0.57 1 77.38 132 ALA B C 1
ATOM 2244 O O . ALA B 1 132 ? -0.046 -8.562 -1.555 1 77.38 132 ALA B O 1
ATOM 2245 N N . LEU B 1 133 ? 1.012 -7.195 -0.164 1 70.19 133 LEU B N 1
ATOM 2246 C CA . LEU B 1 133 ? 2.258 -7.18 -0.922 1 70.19 133 LEU B CA 1
ATOM 2247 C C . LEU B 1 133 ? 3.221 -8.242 -0.405 1 70.19 133 LEU B C 1
ATOM 2249 O O . LEU B 1 133 ? 4.02 -8.789 -1.171 1 70.19 133 LEU B O 1
ATOM 2253 N N . ARG B 1 134 ? 3.277 -8.531 0.915 1 63.62 134 ARG B N 1
ATOM 2254 C CA . ARG B 1 134 ? 4.227 -9.438 1.555 1 63.62 134 ARG B CA 1
ATOM 2255 C C . ARG B 1 134 ? 3.896 -10.891 1.234 1 63.62 134 ARG B C 1
ATOM 2257 O O . ARG B 1 134 ? 4.797 -11.703 1.009 1 63.62 134 ARG B O 1
ATOM 2264 N N . ASP B 1 135 ? 2.654 -11.289 1.433 1 58.03 135 ASP B N 1
ATOM 2265 C CA . ASP B 1 135 ? 2.322 -12.703 1.276 1 58.03 135 ASP B CA 1
ATOM 2266 C C . ASP B 1 135 ? 3 -13.289 0.042 1 58.03 135 ASP B C 1
ATOM 2268 O O . ASP B 1 135 ? 3.221 -14.5 -0.031 1 58.03 135 ASP B O 1
ATOM 2272 N N . ASN B 1 136 ? 3.514 -12.484 -0.743 1 54.75 136 ASN B N 1
ATOM 2273 C CA . ASN B 1 136 ? 4.129 -13.047 -1.942 1 54.75 136 ASN B CA 1
ATOM 2274 C C . ASN B 1 136 ? 5.645 -13.117 -1.815 1 54.75 136 ASN B C 1
ATOM 2276 O O . ASN B 1 136 ? 6.324 -13.648 -2.695 1 54.75 136 ASN B O 1
ATOM 2280 N N . LYS B 1 137 ? 6.285 -12.539 -0.892 1 54.41 137 LYS B N 1
ATOM 2281 C CA . LYS B 1 137 ? 7.742 -12.477 -0.798 1 54.41 137 LYS B CA 1
ATOM 2282 C C . LYS B 1 137 ? 8.289 -13.625 0.038 1 54.41 137 LYS B C 1
ATOM 2284 O O . LYS B 1 137 ? 9.445 -14.016 -0.116 1 54.41 137 LYS B O 1
ATOM 2289 N N . GLU B 1 138 ? 7.828 -13.891 1.23 1 50.62 138 GLU B N 1
ATOM 2290 C CA . GLU B 1 138 ? 8.641 -14.609 2.203 1 50.62 138 GLU B CA 1
ATOM 2291 C C . GLU B 1 138 ? 8.867 -16.062 1.772 1 50.62 138 GLU B C 1
ATOM 2293 O O . GLU B 1 138 ? 9.406 -16.859 2.535 1 50.62 138 GLU B O 1
ATOM 2298 N N . VAL B 1 139 ? 8.367 -16.469 0.683 1 43.12 139 VAL B N 1
ATOM 2299 C CA . VAL B 1 139 ? 8.609 -17.906 0.527 1 43.12 139 VAL B CA 1
ATOM 2300 C C . VAL B 1 139 ? 10.008 -18.125 -0.039 1 43.12 139 VAL B C 1
ATOM 2302 O O . VAL B 1 139 ? 10.305 -17.719 -1.166 1 43.12 139 VAL B O 1
ATOM 2305 N N . GLU B 1 140 ? 11.094 -18.109 0.921 1 48.69 140 GLU B N 1
ATOM 2306 C CA . GLU B 1 140 ? 12.359 -18.688 0.457 1 48.69 140 GLU B CA 1
ATOM 2307 C C . GLU B 1 140 ? 12.148 -20.062 -0.172 1 48.69 140 GLU B C 1
ATOM 2309 O O . GLU B 1 140 ? 11.477 -20.906 0.406 1 48.69 140 GLU B O 1
ATOM 2314 N N . PHE B 1 141 ? 12.062 -20.031 -1.455 1 41.56 141 PHE B N 1
ATOM 2315 C CA . PHE B 1 141 ? 11.938 -21.328 -2.129 1 41.56 141 PHE B CA 1
ATOM 2316 C C . PHE B 1 141 ? 13.273 -22.062 -2.154 1 41.56 141 PHE B C 1
ATOM 2318 O O . PHE B 1 141 ? 14.305 -21.469 -2.461 1 41.56 141 PHE B O 1
ATOM 2325 N N . S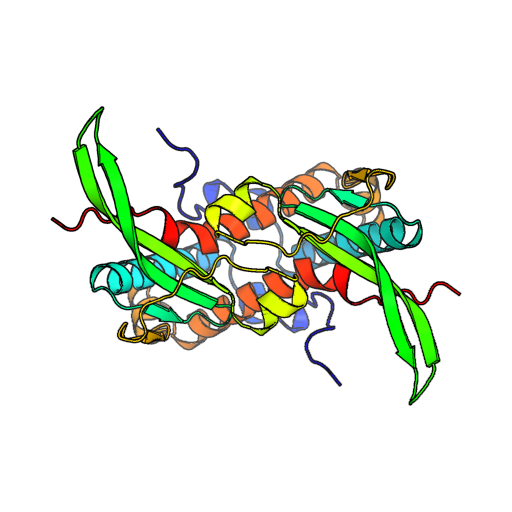ER B 1 142 ? 13.523 -22.828 -1.156 1 42.88 142 SER B N 1
ATOM 2326 C CA . SER B 1 142 ? 14.648 -23.734 -1.321 1 42.88 142 SER B CA 1
ATOM 2327 C C . SER B 1 142 ? 14.414 -24.703 -2.486 1 42.88 142 SER B C 1
ATOM 2329 O O . SER B 1 142 ? 13.406 -25.406 -2.516 1 42.88 142 SER B O 1
ATOM 2331 N N . PHE B 1 143 ? 14.648 -24.203 -3.695 1 34.22 143 PHE B N 1
ATOM 2332 C CA . PHE B 1 143 ? 14.617 -25.219 -4.746 1 34.22 143 PHE B CA 1
ATOM 2333 C C . PHE B 1 143 ? 15.633 -26.328 -4.473 1 34.22 143 PHE B C 1
ATOM 2335 O O . PHE B 1 143 ? 16.797 -26.047 -4.172 1 34.22 143 PHE B O 1
ATOM 2342 N N . LYS B 1 144 ? 14.977 -27.391 -3.99 1 36.78 144 LYS B N 1
ATOM 2343 C CA . LYS B 1 144 ? 15.789 -28.594 -4.047 1 36.78 144 LYS B CA 1
ATOM 2344 C C . LYS B 1 144 ? 16.156 -28.953 -5.484 1 36.78 144 LYS B C 1
ATOM 2346 O O . LYS B 1 144 ? 15.391 -28.672 -6.41 1 36.78 144 LYS B O 1
#

pLDDT: mean 80.09, std 17.66, range [22.62, 98.31]

Organism: Eudyptula minor (NCBI:txid37083)

Nearest PDB structures (foldseek):
  8snb-assembly1_1M  TM=7.751E-01  e=2.331E-07  Strongylocentrotus purpuratus
  7qoo-assembly1_P  TM=2.205E-01  e=4.418E-01  Homo sapiens
  3w0l-assembly2_C  TM=2.237E-01  e=1.163E+00  Xenopus laevis
  8snb-assembly1_1M  TM=7.749E-01  e=6.778E-07  Strongylocentrotus purpuratus
  7qoo-assembly1_P  TM=2.202E-01  e=5.676E-01  Homo sapiens

Secondary structure (DSSP, 8-state):
--TT-----GGG-HHHHHS-HHHHHHHHHHHHHHHHHHHHTT-EEE-SSEEEEEEEEEEE-SSS-EEEEEEEEEEE-HHHHHHHTEEE------TT--EEE--HHHHHHHHT--HHHHHHHHHHHHHHHHHHHHTTT---B---/--GGG----GGG-HHHHHS-HHHHHHHHHHHHHHHHHHHHTT-EEE-SSEEEEEEEEEEE-SSS-EEEEEEEEEEE-HHHHHHHTEEE------TT--EEE--HHHHHHHHT--HHHHHHHHHHHHHHHHHHHHTTT---B---

Sequence (288 aa):
KYLLFSPLEPEKLPTLKELTTSEICKVWASASKYIWRQLLQKRAVEIGVGTFAVVPARARVGEDKVLPVERPVFKPCRLLKKFYKLKCAKTKIPDETPSVPLDFEQIAADIHFRREIVERCIHETLLFFAGALRDNKEVEFSFKKYLLFSPLEPEKLPTLKELTTSEICKVWASASKYIWRQLLQKRAVEIGVGTFAVVPARARVGEDKVLPVERPVFKPCRLLKKFYKLKCAKTKIPDETPSVPLDFEQIAADIHFRREIVERCIHETLLFFAGALRDNKEVEFSFK

Foldseek 3Di:
DDPLQDAPDCVLQVLVVVDDPVVLVLLVVLLVVVQVVCQVVQAWEDQPQWIKGKDWDWDDDPDDDIDIDIDIDTGGDPVCCVQVVPPDDCPPDPPPHHYDYRDLVSSCVVRVHDSVSSVSSSVSVVVNVSNVPRNVRPPPPPPD/DDPLQDAPDCVLQVLVVVDDPVVLVLLVVLLVVVQVVCQVVQAWEDLPQWIKGKDWDWDDDPDDDIDIDIDIDTGGDPVCCVQVVPPDDCPPDPPPHHYDYRDLVSSCVVRVHDSVSSSSSSVSVVVNVSNVPRNVRPPPPPPD

Radius of gyration: 20.17 Å; Cα contacts (8 Å, |Δi|>4): 457; chains: 2; bounding box: 51×60×38 Å